Protein AF-A0A954WFM3-F1 (afdb_monomer_lite)

pLDDT: mean 85.66, std 11.9, range [43.06, 98.62]

Foldseek 3Di:
DPAFDDDPQWAADDDLDQDLCQDPLSVLLLLLLLVLLLVLLVVLLPDLAQDVVVLVVLVVQLVVLQVVFWDKAQPCNGPNPDPRGDIGIIGGHSSSNSNSNSNSNNVNSVLLNVVRVLLVLLPHHSVCLNPQQSVVLSVQSVVQSPDDRDSVDRDDRDGSVVRDDPVSVVSSVDDGDPDPDPDDDDDDDDDDDDDDPVRDDDDDFDAPAPPAGTPPDDHDDDDDPPPCSVVVVLLSQQCQQPQQADPVGNPDGDHRAAEEDEDDDDDCPPPNVVSNVVSVGDCVRYHYDPADADPNDGDHHDPVPCVVVVVD

Secondary structure (DSSP, 8-state):
-----PPTTEESS---S-----SHHHHHHHHHHHHHHHHHHHHHTT-SS--HHHHHHHHHHHHHHHHHHEEEEEHHHHH-SSS--SEEEEEETTTHHHHHHHHHHHHHHHHHHHHHHHHHHTT--HHHHIIIIIHHHHHHHHHHHHS---TTS--PPPPGGGG--HHHHHHHHSPPPPP--------SPPPP----GGGSPPPPPPEEETTTEETTS-------TTSSHHHHHHHHHHHHHHTPPBTTBTT-------EEEE-SSS-IIIIIHHHHHHTT--GGGEEEE--EEETTEEE---TTTTGGGGG-

Radius of gyration: 25.83 Å; chains: 1; bounding box: 58×61×61 Å

Sequence (312 aa):
MPALALPPDTVRFYNDGPDWPTTPGLQAAERAYRHTFVAGARDVAQWDMPDPDMIDEAWRDRRRVRDEAQVIVPSAVLFGDGPWIGEQIIYRAGHEVAASRTRGRCQALELAKQLWWELEDAGVSDEQVIESIIKPWVAKVEAWAASEIDPTHISPPPRPEEFISEAQRRMLESPPKPKPQAAMPMLAKSLAVTRRLTDVERELLDWLWPGRIPLGKLTLLAGDPGLGKSFVTLDIAARVSRGLPWPDLPLLKQPPAGVLLFNAEDDLGDTIAPRLDKMNADDRNIVAVEGVSVMGQRRHFSLESDLPRLAE

Structure (mmCIF, N/CA/C/O backbone):
data_AF-A0A954WFM3-F1
#
_entry.id   AF-A0A954WFM3-F1
#
loop_
_atom_site.group_PDB
_atom_site.id
_atom_site.type_symbol
_atom_site.label_atom_id
_atom_site.label_alt_id
_atom_site.label_comp_id
_atom_site.label_asym_id
_atom_site.label_entity_id
_atom_site.label_seq_id
_atom_site.pdbx_PDB_ins_code
_atom_site.Cartn_x
_atom_site.Cartn_y
_atom_site.Cartn_z
_atom_site.occupancy
_atom_site.B_iso_or_equiv
_atom_site.auth_seq_id
_atom_site.auth_comp_id
_atom_site.auth_asym_id
_atom_site.auth_atom_id
_atom_site.pdbx_PDB_model_num
ATOM 1 N N . MET A 1 1 ? 25.390 -13.766 -16.835 1.00 47.41 1 MET A N 1
ATOM 2 C CA . MET A 1 1 ? 24.302 -12.860 -17.260 1.00 47.41 1 MET A CA 1
ATOM 3 C C . MET A 1 1 ? 24.962 -11.715 -18.013 1.00 47.41 1 MET A C 1
ATOM 5 O O . MET A 1 1 ? 25.909 -11.174 -17.450 1.00 47.41 1 MET A O 1
ATOM 9 N N . PRO A 1 2 ? 24.582 -11.398 -19.262 1.00 50.97 2 PRO A N 1
ATOM 10 C CA . PRO A 1 2 ? 25.069 -10.182 -19.913 1.00 50.97 2 PRO A CA 1
ATOM 11 C C . PRO A 1 2 ? 24.679 -8.952 -19.077 1.00 50.97 2 PRO A C 1
ATOM 13 O O . PRO A 1 2 ? 23.662 -8.972 -18.379 1.00 50.97 2 PRO A O 1
ATOM 16 N N . ALA A 1 3 ? 25.522 -7.920 -19.084 1.00 56.22 3 ALA A N 1
ATOM 17 C CA . ALA A 1 3 ? 25.249 -6.675 -18.374 1.00 56.22 3 ALA A CA 1
ATOM 18 C C . ALA A 1 3 ? 24.026 -5.983 -18.995 1.00 56.22 3 ALA A C 1
ATOM 20 O O . ALA A 1 3 ? 23.924 -5.894 -20.216 1.00 56.22 3 ALA A O 1
ATOM 21 N N . LEU A 1 4 ? 23.105 -5.512 -18.151 1.00 66.38 4 LEU A N 1
ATOM 22 C CA . LEU A 1 4 ? 21.915 -4.779 -18.578 1.00 66.38 4 LEU A CA 1
ATOM 23 C C . LEU A 1 4 ? 22.351 -3.466 -19.249 1.00 66.38 4 LEU A C 1
ATOM 25 O O . LEU A 1 4 ? 22.913 -2.599 -18.579 1.00 66.38 4 LEU A O 1
ATOM 29 N N . ALA A 1 5 ? 22.106 -3.320 -20.550 1.00 77.62 5 ALA A N 1
ATOM 30 C CA . ALA A 1 5 ? 22.383 -2.085 -21.277 1.00 77.62 5 ALA A CA 1
ATOM 31 C C . ALA A 1 5 ? 21.123 -1.211 -21.271 1.00 77.62 5 ALA A C 1
ATOM 33 O O . ALA A 1 5 ? 20.180 -1.454 -22.019 1.00 77.62 5 ALA A O 1
ATOM 34 N N . LEU A 1 6 ? 21.079 -0.218 -20.382 1.00 83.69 6 LEU A N 1
ATOM 35 C CA . LEU A 1 6 ? 19.985 0.753 -20.374 1.00 83.69 6 LEU A CA 1
ATOM 36 C C . LEU A 1 6 ? 20.159 1.742 -21.537 1.00 83.69 6 LEU A C 1
ATOM 38 O O . LEU A 1 6 ? 21.284 2.185 -21.787 1.00 83.69 6 LEU A O 1
ATOM 42 N N . PRO A 1 7 ? 19.071 2.127 -22.227 1.00 89.31 7 PRO A N 1
ATOM 43 C CA . PRO A 1 7 ? 19.091 3.260 -23.141 1.00 89.31 7 PRO A CA 1
ATOM 44 C C . PRO A 1 7 ? 19.651 4.530 -22.477 1.00 89.31 7 PRO A C 1
ATOM 46 O O . PRO A 1 7 ? 19.498 4.702 -21.261 1.00 89.31 7 PRO A O 1
ATOM 49 N N . PRO A 1 8 ? 20.263 5.443 -23.251 1.00 91.44 8 PRO A N 1
ATOM 50 C CA . PRO A 1 8 ? 20.723 6.730 -22.735 1.00 91.44 8 PRO A CA 1
ATOM 51 C C . PRO A 1 8 ? 19.615 7.478 -21.985 1.00 91.44 8 PRO A C 1
ATOM 53 O O . PRO A 1 8 ? 18.449 7.398 -22.366 1.00 91.44 8 PRO A O 1
ATOM 56 N N . ASP A 1 9 ? 19.990 8.191 -20.922 1.00 91.44 9 ASP A N 1
ATOM 57 C CA . ASP A 1 9 ? 19.084 8.997 -20.092 1.00 91.44 9 ASP A CA 1
ATOM 58 C C . ASP A 1 9 ? 17.904 8.215 -19.488 1.00 91.44 9 ASP A C 1
ATOM 60 O O . ASP A 1 9 ? 16.838 8.775 -19.226 1.00 91.44 9 ASP A O 1
ATOM 64 N N . THR A 1 10 ? 18.087 6.915 -19.232 1.00 92.00 10 THR A N 1
ATOM 65 C CA . THR A 1 10 ? 17.091 6.082 -18.549 1.00 92.00 10 THR A CA 1
ATOM 66 C C . THR A 1 10 ? 17.648 5.385 -17.315 1.00 92.00 10 THR A C 1
ATOM 68 O O . THR A 1 10 ? 18.842 5.114 -17.188 1.00 92.00 10 THR A O 1
ATOM 71 N N . VAL A 1 11 ? 16.750 5.081 -16.386 1.00 84.94 11 VAL A N 1
ATOM 72 C CA . VAL A 1 11 ? 16.993 4.297 -15.181 1.00 84.94 11 VAL A CA 1
ATOM 73 C C . VAL A 1 11 ? 15.998 3.150 -15.120 1.00 84.94 11 VAL A C 1
ATOM 75 O O . VAL A 1 11 ? 14.875 3.229 -15.616 1.00 84.94 11 VAL A O 1
ATOM 78 N N . ARG A 1 12 ? 16.416 2.049 -14.499 1.00 79.75 12 ARG A N 1
ATOM 79 C CA . ARG A 1 12 ? 15.607 0.829 -14.446 1.00 79.75 12 ARG A CA 1
ATOM 80 C C . ARG A 1 12 ? 14.361 0.969 -13.573 1.00 79.75 12 ARG A C 1
ATOM 82 O O . ARG A 1 12 ? 13.334 0.376 -13.883 1.00 79.75 12 ARG A O 1
ATOM 89 N N . PHE A 1 13 ? 14.468 1.698 -12.469 1.00 81.06 13 PHE A N 1
ATOM 90 C CA . PHE A 1 13 ? 13.434 1.754 -11.442 1.00 81.06 13 PHE A CA 1
ATOM 91 C C . PHE A 1 13 ? 12.849 3.153 -11.340 1.00 81.06 13 PHE A C 1
ATOM 93 O O . PHE A 1 13 ? 13.570 4.143 -11.475 1.00 81.06 13 PHE A O 1
ATOM 100 N N . TYR A 1 14 ? 11.543 3.207 -11.093 1.00 83.31 14 TYR A N 1
ATOM 101 C CA . TYR A 1 14 ? 10.891 4.440 -10.692 1.00 83.31 14 TYR A CA 1
ATOM 102 C C . TYR A 1 14 ? 11.348 4.773 -9.284 1.00 83.31 14 TYR A C 1
ATOM 104 O O . TYR A 1 14 ? 11.349 3.905 -8.411 1.00 83.31 14 TYR A O 1
ATOM 112 N N . ASN A 1 15 ? 11.739 6.016 -9.084 1.00 81.31 15 ASN A N 1
ATOM 113 C CA . ASN A 1 15 ? 12.255 6.510 -7.838 1.00 81.31 15 ASN A CA 1
ATOM 114 C C . ASN A 1 15 ? 11.363 7.631 -7.317 1.00 81.31 15 ASN A C 1
ATOM 116 O O . ASN A 1 15 ? 11.531 8.813 -7.614 1.00 81.31 15 ASN A O 1
ATOM 120 N N . ASP A 1 16 ? 10.398 7.210 -6.516 1.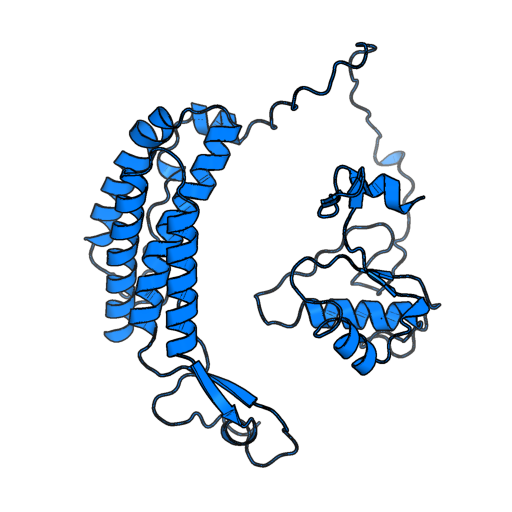00 79.12 16 ASP A N 1
ATOM 121 C CA . ASP A 1 16 ? 9.616 8.043 -5.619 1.00 79.12 16 ASP A CA 1
ATOM 122 C C . ASP A 1 16 ? 9.924 7.685 -4.155 1.00 79.12 16 ASP A C 1
ATOM 124 O O . ASP A 1 16 ? 9.105 7.942 -3.274 1.00 79.12 16 ASP A O 1
ATOM 128 N N . GLY A 1 17 ? 11.073 7.053 -3.884 1.00 69.88 17 GLY A N 1
ATOM 129 C CA . GLY A 1 17 ? 11.459 6.512 -2.581 1.00 69.88 17 GLY A CA 1
ATOM 130 C C . GLY A 1 17 ? 12.182 7.533 -1.698 1.00 69.88 17 GLY A C 1
ATOM 131 O O . GLY A 1 17 ? 12.611 8.589 -2.167 1.00 69.88 17 GLY A O 1
ATOM 132 N N . PRO A 1 18 ? 12.179 7.368 -0.362 1.00 68.75 18 PRO A N 1
ATOM 133 C CA . PRO A 1 18 ? 12.983 8.210 0.513 1.00 68.75 18 PRO A CA 1
ATOM 134 C C . PRO A 1 18 ? 14.440 7.775 0.361 1.00 68.75 18 PRO A C 1
ATOM 136 O O . PRO A 1 18 ? 14.865 6.782 0.946 1.00 68.75 18 PRO A O 1
ATOM 139 N N . ASP A 1 19 ? 15.184 8.501 -0.464 1.00 76.06 19 ASP A N 1
ATOM 140 C CA . ASP A 1 19 ? 16.601 8.240 -0.683 1.00 76.06 19 ASP A CA 1
ATOM 141 C C . ASP A 1 19 ? 17.486 9.052 0.252 1.00 76.06 19 ASP A C 1
ATOM 143 O O . ASP A 1 19 ? 17.148 10.157 0.679 1.00 76.06 19 ASP A O 1
ATOM 147 N N . TRP A 1 20 ? 18.686 8.527 0.495 1.00 80.69 20 TRP A N 1
ATOM 148 C CA . TRP A 1 20 ? 19.755 9.277 1.140 1.00 80.69 20 TRP A CA 1
ATOM 149 C C . TRP A 1 20 ? 20.129 10.480 0.262 1.00 80.69 20 TRP A C 1
ATOM 151 O O . TRP A 1 20 ? 20.596 10.263 -0.862 1.00 80.69 20 TRP A O 1
ATOM 161 N N . PRO A 1 21 ? 19.991 11.735 0.738 1.00 82.50 21 PRO A N 1
ATOM 162 C CA . PRO A 1 21 ? 20.212 12.937 -0.066 1.00 82.50 21 PRO A CA 1
ATOM 163 C C . PRO A 1 21 ? 21.715 13.243 -0.238 1.00 82.50 21 PRO A C 1
ATOM 165 O O . PRO A 1 21 ? 22.223 14.322 0.068 1.00 82.50 21 PRO A O 1
ATOM 168 N N . THR A 1 22 ? 22.445 12.255 -0.751 1.00 87.06 22 THR A N 1
ATOM 169 C CA . THR A 1 22 ? 23.906 12.219 -0.902 1.00 87.06 22 THR A CA 1
ATOM 170 C C . THR A 1 22 ? 24.394 12.939 -2.156 1.00 87.06 22 THR A C 1
ATOM 172 O O . THR A 1 22 ? 25.567 13.294 -2.245 1.00 87.06 22 THR A O 1
ATOM 175 N N . THR A 1 23 ? 23.505 13.191 -3.121 1.00 87.56 23 THR A N 1
ATOM 176 C CA . THR A 1 23 ? 23.809 13.914 -4.363 1.00 87.56 23 THR A CA 1
ATOM 177 C C . THR A 1 23 ? 22.963 15.186 -4.477 1.00 87.56 23 THR A C 1
ATOM 179 O O . THR A 1 23 ? 21.878 15.254 -3.894 1.00 87.56 23 THR A O 1
ATOM 182 N N . PRO A 1 24 ? 23.386 16.192 -5.270 1.00 88.94 24 PRO A N 1
ATOM 183 C CA . PRO A 1 24 ? 22.581 17.394 -5.501 1.00 88.94 24 PRO A CA 1
ATOM 184 C C . PRO A 1 24 ? 21.173 17.108 -6.048 1.00 88.94 24 PRO A C 1
ATOM 186 O O . PRO A 1 24 ? 20.226 17.800 -5.673 1.00 88.94 24 PRO A O 1
ATOM 189 N N . GLY A 1 25 ? 21.027 16.080 -6.895 1.00 88.12 25 GLY A N 1
ATOM 190 C CA . GLY A 1 25 ? 19.735 15.642 -7.433 1.00 88.12 25 GLY A CA 1
ATOM 191 C C . GLY A 1 25 ? 18.823 15.066 -6.350 1.00 88.12 25 GLY A C 1
ATOM 192 O O . GLY A 1 25 ? 17.685 15.507 -6.208 1.00 88.12 25 GLY A O 1
ATOM 193 N N . LEU A 1 26 ? 19.353 14.178 -5.504 1.00 88.00 26 LEU A N 1
ATOM 194 C CA . LEU A 1 26 ? 18.599 13.601 -4.386 1.00 88.00 26 LEU A CA 1
ATOM 195 C C . LEU A 1 26 ? 18.249 14.655 -3.323 1.00 88.00 26 LEU A C 1
ATOM 197 O O . LEU A 1 26 ? 17.149 14.647 -2.783 1.00 88.00 26 LEU A O 1
ATOM 201 N N . GLN A 1 27 ? 19.121 15.637 -3.084 1.00 90.56 27 GLN A N 1
ATOM 202 C CA . GLN A 1 27 ? 18.793 16.789 -2.234 1.00 90.56 27 GLN A CA 1
ATOM 203 C C . GLN A 1 27 ? 17.695 17.672 -2.840 1.00 90.56 27 GLN A C 1
ATOM 205 O O . GLN A 1 27 ? 16.872 18.229 -2.112 1.00 90.56 27 GLN A O 1
ATOM 210 N N . ALA A 1 28 ? 17.672 17.843 -4.165 1.00 93.00 28 ALA A N 1
ATOM 211 C CA . ALA A 1 28 ? 16.601 18.570 -4.840 1.00 93.00 28 ALA A CA 1
ATOM 212 C C . ALA A 1 28 ? 15.268 17.810 -4.766 1.00 93.00 28 ALA A C 1
ATOM 214 O O . ALA A 1 28 ? 14.231 18.439 -4.547 1.00 93.00 28 ALA A O 1
ATOM 215 N N . ALA A 1 29 ? 15.303 16.481 -4.890 1.00 93.25 29 ALA A N 1
ATOM 216 C CA . ALA A 1 29 ? 14.151 15.606 -4.707 1.00 93.25 29 ALA A CA 1
ATOM 217 C C . ALA A 1 29 ? 13.602 15.692 -3.271 1.00 93.25 29 ALA A C 1
ATOM 219 O O . ALA A 1 29 ? 12.410 15.934 -3.087 1.00 93.25 29 ALA A O 1
ATOM 220 N N . GLU A 1 30 ? 14.473 15.646 -2.260 1.00 94.19 30 GLU A N 1
ATOM 221 C CA . GLU A 1 30 ? 14.089 15.813 -0.852 1.00 94.19 30 GLU A CA 1
ATOM 222 C C . GLU A 1 30 ? 13.475 17.197 -0.573 1.00 94.19 30 GLU A C 1
ATOM 224 O O . GLU A 1 30 ? 12.416 17.297 0.047 1.00 94.19 30 GLU A O 1
ATOM 229 N N . ARG A 1 31 ? 14.059 18.287 -1.099 1.00 95.06 31 ARG A N 1
ATOM 230 C CA . ARG A 1 31 ? 13.460 19.636 -0.990 1.00 95.06 31 ARG A CA 1
ATOM 231 C C . ARG A 1 31 ? 12.074 19.705 -1.627 1.00 95.06 31 ARG A C 1
ATOM 233 O O . ARG A 1 31 ? 11.159 20.303 -1.064 1.00 95.06 31 ARG A O 1
ATOM 240 N N . ALA A 1 32 ? 11.920 19.108 -2.805 1.00 96.06 32 ALA A N 1
ATOM 241 C CA . ALA A 1 32 ? 10.655 19.062 -3.525 1.00 96.06 32 ALA A CA 1
ATOM 242 C C . ALA A 1 32 ? 9.577 18.268 -2.768 1.00 96.06 32 ALA A C 1
ATOM 244 O O . ALA A 1 32 ? 8.425 18.706 -2.701 1.00 96.06 32 ALA A O 1
ATOM 245 N N . TYR A 1 33 ? 9.963 17.142 -2.169 1.00 96.38 33 TYR A N 1
ATOM 246 C CA . TYR A 1 33 ? 9.115 16.349 -1.288 1.00 96.38 33 TYR A CA 1
ATOM 247 C C . TYR A 1 33 ? 8.656 17.158 -0.069 1.00 96.38 33 TYR A C 1
ATOM 249 O O . TYR A 1 33 ? 7.455 17.323 0.126 1.00 96.38 33 TYR A O 1
ATOM 257 N N . ARG A 1 34 ? 9.588 17.749 0.691 1.00 97.06 34 ARG A N 1
ATOM 258 C CA . ARG A 1 34 ? 9.274 18.578 1.871 1.00 97.06 34 ARG A CA 1
ATOM 259 C C . ARG A 1 34 ? 8.328 19.728 1.538 1.00 97.06 34 ARG A C 1
ATOM 261 O O . ARG A 1 34 ? 7.336 19.939 2.229 1.00 97.06 34 ARG A O 1
ATOM 268 N N . HIS A 1 35 ? 8.606 20.448 0.452 1.00 97.75 35 HIS A N 1
ATOM 269 C CA . HIS A 1 35 ? 7.797 21.588 0.020 1.00 97.75 35 HIS A CA 1
ATOM 270 C C . HIS A 1 35 ? 6.343 21.201 -0.281 1.00 97.75 35 HIS A C 1
ATOM 272 O O . HIS A 1 35 ? 5.408 21.880 0.136 1.00 97.75 35 HIS A O 1
ATOM 278 N N . THR A 1 36 ? 6.144 20.097 -0.998 1.00 98.00 36 THR A N 1
ATOM 279 C CA . THR A 1 36 ? 4.802 19.629 -1.372 1.00 98.00 36 THR A CA 1
ATOM 280 C C . THR A 1 36 ? 4.088 18.901 -0.240 1.00 98.00 36 THR A C 1
ATOM 282 O O . THR A 1 36 ? 2.864 18.956 -0.178 1.00 98.00 36 THR A O 1
ATOM 285 N N . PHE A 1 37 ? 4.825 18.299 0.694 1.00 98.31 37 PHE A N 1
ATOM 286 C CA . PHE A 1 37 ? 4.267 17.789 1.944 1.00 98.31 37 PHE A CA 1
ATOM 287 C C . PHE A 1 37 ? 3.693 18.929 2.794 1.00 98.31 37 PHE A C 1
ATOM 289 O O . PHE A 1 37 ? 2.570 18.819 3.271 1.00 98.31 37 PHE A O 1
ATOM 296 N N . VAL A 1 38 ? 4.401 20.063 2.909 1.00 98.62 38 VAL A N 1
ATOM 297 C CA . VAL A 1 38 ? 3.860 21.280 3.549 1.00 98.62 38 VAL A CA 1
ATOM 298 C C . VAL A 1 38 ? 2.599 21.764 2.840 1.00 98.62 38 VAL A C 1
ATOM 300 O O . VAL A 1 38 ? 1.635 22.119 3.509 1.00 98.62 38 VAL A O 1
ATOM 303 N N . ALA A 1 39 ? 2.584 21.777 1.503 1.00 98.31 39 ALA A N 1
ATOM 304 C CA . ALA A 1 39 ? 1.392 22.162 0.749 1.00 98.31 39 ALA A CA 1
ATOM 305 C C . ALA A 1 39 ? 0.201 21.242 1.068 1.00 98.31 39 ALA A C 1
ATOM 307 O O . ALA A 1 39 ? -0.857 21.743 1.423 1.00 98.31 39 ALA A O 1
ATOM 308 N N . GLY A 1 40 ? 0.399 19.919 1.054 1.00 98.19 40 GLY A N 1
ATOM 309 C CA . GLY A 1 40 ? -0.646 18.965 1.434 1.00 98.19 40 GLY A CA 1
ATOM 310 C C . GLY A 1 40 ? -1.095 19.120 2.889 1.00 98.19 40 GLY A C 1
ATOM 311 O O . GLY A 1 40 ? -2.285 19.109 3.163 1.00 98.19 40 GLY A O 1
ATOM 312 N N . ALA A 1 41 ? -0.177 19.353 3.829 1.00 98.25 41 ALA A N 1
ATOM 313 C CA . ALA A 1 41 ? -0.535 19.592 5.227 1.00 98.25 41 ALA A CA 1
ATOM 314 C C . ALA A 1 41 ? -1.347 20.895 5.402 1.00 98.25 41 ALA A C 1
ATOM 316 O O . ALA A 1 41 ? -2.287 20.946 6.192 1.00 98.25 41 ALA A O 1
ATOM 317 N N . ARG A 1 42 ? -1.029 21.944 4.632 1.00 98.19 42 ARG A N 1
ATOM 318 C CA . ARG A 1 42 ? -1.816 23.187 4.596 1.00 98.19 42 ARG A CA 1
ATOM 319 C C . ARG A 1 42 ? -3.194 22.987 3.979 1.00 98.19 42 ARG A C 1
ATOM 321 O O . ARG A 1 42 ? -4.141 23.575 4.489 1.00 98.19 42 ARG A O 1
ATOM 328 N N . ASP A 1 43 ? -3.301 22.165 2.937 1.00 98.06 43 ASP A N 1
ATOM 329 C CA . ASP A 1 43 ? -4.589 21.788 2.352 1.00 98.06 43 ASP A CA 1
ATOM 330 C C . ASP A 1 43 ? -5.468 21.081 3.398 1.00 98.06 43 ASP A C 1
ATOM 332 O O . ASP A 1 43 ? -6.616 21.470 3.591 1.00 98.06 43 ASP A O 1
ATOM 336 N N . VAL A 1 44 ? -4.901 20.130 4.154 1.00 97.25 44 VAL A N 1
ATOM 337 C CA . VAL A 1 44 ? -5.592 19.442 5.263 1.00 97.25 44 VAL A CA 1
ATOM 338 C C . VAL A 1 44 ? -6.096 20.426 6.320 1.00 97.25 44 VAL A C 1
ATOM 340 O O . VAL A 1 44 ? -7.177 20.246 6.865 1.00 97.25 44 VAL A O 1
ATOM 343 N N . ALA A 1 45 ? -5.355 21.496 6.618 1.00 96.12 45 ALA A N 1
ATOM 344 C CA . ALA A 1 45 ? -5.810 22.510 7.574 1.00 96.12 45 ALA A CA 1
ATOM 345 C C . ALA A 1 45 ? -7.004 23.348 7.086 1.00 96.12 45 ALA A C 1
ATOM 347 O O . ALA A 1 45 ? -7.543 24.122 7.875 1.00 96.12 45 ALA A O 1
ATOM 348 N N . GLN A 1 46 ? -7.381 23.243 5.808 1.00 96.12 46 GLN A N 1
ATOM 349 C CA . GLN A 1 46 ? -8.595 23.848 5.254 1.00 96.12 46 GLN A CA 1
ATOM 350 C C . GLN A 1 46 ? -9.770 22.864 5.189 1.00 96.12 46 GLN A C 1
ATOM 352 O O . GLN A 1 46 ? -10.849 23.248 4.748 1.00 96.12 46 GLN A O 1
ATOM 357 N N . TRP A 1 47 ? -9.571 21.604 5.575 1.00 94.75 47 TRP A N 1
ATOM 358 C CA . TRP A 1 47 ? -10.630 20.605 5.583 1.00 94.75 47 TRP A CA 1
ATOM 359 C C . TRP A 1 47 ? -11.599 20.842 6.740 1.00 94.75 47 TRP A C 1
ATOM 361 O O . TRP A 1 47 ? -11.175 20.982 7.886 1.00 94.75 47 TRP A O 1
ATOM 371 N N . ASP A 1 48 ? -12.896 20.803 6.439 1.00 91.81 48 ASP A N 1
ATOM 372 C CA . ASP A 1 48 ? -13.947 20.632 7.451 1.00 91.81 48 ASP A CA 1
ATOM 373 C C . ASP A 1 48 ? -14.104 19.147 7.837 1.00 91.81 48 ASP A C 1
ATOM 375 O O . ASP A 1 48 ? -14.461 18.820 8.963 1.00 91.81 48 ASP A O 1
ATOM 379 N N . MET A 1 49 ? -13.798 18.251 6.894 1.00 89.12 49 MET A N 1
ATOM 380 C CA . MET A 1 49 ? -13.697 16.794 7.023 1.00 89.12 49 MET A CA 1
ATOM 381 C C . MET A 1 49 ? -12.759 16.275 5.913 1.00 89.12 49 MET A C 1
ATOM 383 O O . MET A 1 49 ? -12.520 17.020 4.956 1.00 89.12 49 MET A O 1
ATOM 387 N N . PRO A 1 50 ? -12.235 15.034 5.973 1.00 90.19 50 PRO A N 1
ATOM 388 C CA . PRO A 1 50 ? -11.348 14.520 4.932 1.00 90.19 50 PRO A CA 1
ATOM 389 C C . PRO A 1 50 ? -11.951 14.644 3.527 1.00 90.19 50 PRO A C 1
ATOM 391 O O . PRO A 1 50 ? -13.072 14.195 3.303 1.00 90.19 50 PRO A O 1
ATOM 394 N N . ASP A 1 51 ? -11.197 15.240 2.596 1.00 91.38 51 ASP A N 1
ATOM 395 C CA . ASP A 1 51 ? -11.636 15.543 1.226 1.00 91.38 51 ASP A CA 1
ATOM 396 C C . ASP A 1 51 ? -11.189 14.436 0.245 1.00 91.38 51 ASP A C 1
ATOM 398 O O . ASP A 1 51 ? -10.040 14.445 -0.225 1.00 91.38 51 ASP A O 1
ATOM 402 N N . PRO A 1 52 ? -12.057 13.452 -0.067 1.00 83.50 52 PRO A N 1
ATOM 403 C CA . PRO A 1 52 ? -11.698 12.337 -0.937 1.00 83.50 52 PRO A CA 1
ATOM 404 C C . PRO A 1 52 ? -11.381 12.783 -2.369 1.00 83.50 52 PRO A C 1
ATOM 406 O O . PRO A 1 52 ? -10.507 12.185 -2.994 1.00 83.50 52 PRO A O 1
ATOM 409 N N . ASP A 1 53 ? -12.012 13.848 -2.873 1.00 91.31 53 ASP A N 1
ATOM 410 C CA . ASP A 1 53 ? -11.790 14.328 -4.239 1.00 91.31 53 ASP A CA 1
ATOM 411 C C . ASP A 1 53 ? -10.379 14.913 -4.390 1.00 91.31 53 ASP A C 1
ATOM 413 O O . ASP A 1 53 ? -9.680 14.630 -5.371 1.00 91.31 53 ASP A O 1
ATOM 417 N N . MET A 1 54 ? -9.925 15.674 -3.390 1.00 92.56 54 MET A N 1
ATOM 418 C CA . MET A 1 54 ? -8.565 16.214 -3.337 1.00 92.56 54 MET A CA 1
ATOM 419 C C . MET A 1 54 ? -7.509 15.110 -3.190 1.00 92.56 54 MET A C 1
ATOM 421 O O . MET A 1 54 ? -6.449 15.159 -3.825 1.00 92.56 54 MET A O 1
ATOM 425 N N . ILE A 1 55 ? -7.787 14.092 -2.373 1.00 82.56 55 ILE A N 1
ATOM 426 C CA . ILE A 1 55 ? -6.918 12.917 -2.225 1.00 82.56 55 ILE A CA 1
ATOM 427 C C . ILE A 1 55 ? -6.809 12.165 -3.558 1.00 82.56 55 ILE A C 1
ATOM 429 O O . ILE A 1 55 ? -5.701 11.861 -4.016 1.00 82.56 55 ILE A O 1
ATOM 433 N N . ASP A 1 56 ? -7.937 11.923 -4.223 1.00 80.31 56 ASP A N 1
ATOM 434 C CA . ASP A 1 56 ? -7.989 11.257 -5.521 1.00 80.31 56 ASP A CA 1
ATOM 435 C C . ASP A 1 56 ? -7.299 12.070 -6.620 1.00 80.31 56 ASP A C 1
ATOM 437 O O . ASP A 1 56 ? -6.670 11.498 -7.517 1.00 80.31 56 ASP A O 1
ATOM 441 N N . GLU A 1 57 ? -7.378 13.402 -6.569 1.00 92.62 57 GLU A N 1
ATOM 442 C CA . GLU A 1 57 ? -6.609 14.297 -7.435 1.00 92.62 57 GLU A CA 1
ATOM 443 C C . GLU A 1 57 ? -5.100 14.141 -7.215 1.00 92.62 57 GLU A C 1
ATOM 445 O O . GLU A 1 57 ? -4.367 13.911 -8.181 1.00 92.62 57 GLU A O 1
ATOM 450 N N . ALA A 1 58 ? -4.628 14.152 -5.964 1.00 85.56 58 ALA A N 1
ATOM 451 C CA . ALA A 1 58 ? -3.212 13.955 -5.652 1.00 85.56 58 ALA A CA 1
ATOM 452 C C . ALA A 1 58 ? -2.693 12.585 -6.134 1.00 85.56 58 ALA A C 1
ATOM 454 O O . ALA A 1 58 ? -1.581 12.478 -6.667 1.00 85.56 58 ALA A O 1
ATOM 455 N N . TRP A 1 59 ? -3.507 11.533 -6.011 1.00 82.38 59 TRP A N 1
ATOM 456 C CA . TRP A 1 59 ? -3.192 10.206 -6.544 1.00 82.38 59 TRP A CA 1
ATOM 457 C C . TRP A 1 59 ? -3.198 10.154 -8.076 1.00 82.38 59 TRP A C 1
ATOM 459 O O . TRP A 1 59 ? -2.340 9.487 -8.667 1.00 82.38 59 TRP A O 1
ATOM 469 N N . ARG A 1 60 ? -4.131 10.850 -8.740 1.00 86.69 60 ARG A N 1
ATOM 470 C CA . ARG A 1 60 ? -4.146 10.992 -10.207 1.00 86.69 60 ARG A CA 1
ATOM 471 C C . ARG A 1 60 ? -2.893 11.702 -10.702 1.00 86.69 60 ARG A C 1
ATOM 473 O O . ARG A 1 60 ? -2.267 11.213 -11.640 1.00 86.69 60 ARG A O 1
ATOM 480 N N . ASP A 1 61 ? -2.484 12.780 -10.042 1.00 88.62 61 ASP A N 1
ATOM 481 C CA . ASP A 1 61 ? -1.254 13.500 -10.371 1.00 88.62 61 ASP A CA 1
ATOM 482 C C . ASP A 1 61 ? -0.010 12.623 -10.221 1.00 88.62 61 ASP A C 1
ATOM 484 O O . ASP A 1 61 ? 0.859 12.623 -11.096 1.00 88.62 61 ASP A O 1
ATOM 488 N N . ARG A 1 62 ? 0.063 11.817 -9.155 1.00 88.88 62 ARG A N 1
ATOM 489 C CA . ARG A 1 62 ? 1.162 10.860 -8.966 1.00 88.88 62 ARG A CA 1
ATOM 490 C C . ARG A 1 62 ? 1.220 9.817 -10.084 1.00 88.88 62 ARG A C 1
ATOM 492 O O . ARG A 1 62 ? 2.308 9.537 -10.589 1.00 88.88 62 ARG A O 1
ATOM 499 N N . ARG A 1 63 ? 0.074 9.245 -10.481 1.00 85.69 63 ARG A N 1
ATOM 500 C CA . ARG A 1 63 ? -0.004 8.290 -11.605 1.00 85.69 63 ARG A CA 1
ATOM 501 C C . ARG A 1 63 ? 0.439 8.941 -12.910 1.00 85.69 63 ARG A C 1
ATOM 503 O O . ARG A 1 63 ? 1.318 8.407 -13.574 1.00 85.69 63 ARG A O 1
ATOM 510 N N . ARG A 1 64 ? -0.074 10.139 -13.202 1.00 93.81 64 ARG A N 1
ATOM 511 C CA . ARG A 1 64 ? 0.290 10.912 -14.393 1.00 93.81 64 ARG A CA 1
ATOM 512 C C . ARG A 1 64 ? 1.796 11.174 -14.472 1.00 93.81 64 ARG A C 1
ATOM 514 O O . ARG A 1 64 ? 2.394 10.901 -15.503 1.00 93.81 64 ARG A O 1
ATOM 521 N N . VAL A 1 65 ? 2.428 11.638 -13.390 1.00 90.38 65 VAL A N 1
ATOM 522 C CA . VAL A 1 65 ? 3.886 11.883 -13.362 1.00 90.38 65 VAL A CA 1
ATOM 523 C C . VAL A 1 65 ? 4.689 10.593 -13.537 1.00 90.38 65 VAL A C 1
ATOM 525 O O . VAL A 1 65 ? 5.721 10.596 -14.209 1.00 90.38 65 VAL A O 1
ATOM 528 N N . ARG A 1 66 ? 4.219 9.473 -12.976 1.00 87.88 66 ARG A N 1
ATOM 529 C CA . ARG A 1 66 ? 4.839 8.169 -13.220 1.00 87.88 66 ARG A CA 1
ATOM 530 C C . ARG A 1 66 ? 4.738 7.784 -14.694 1.00 87.88 66 ARG A C 1
ATOM 532 O O . ARG A 1 66 ? 5.746 7.384 -15.264 1.00 87.88 66 ARG A O 1
ATOM 539 N N . ASP A 1 67 ? 3.566 7.915 -15.306 1.00 85.69 67 ASP A N 1
ATOM 540 C CA . ASP A 1 67 ? 3.338 7.595 -16.721 1.00 85.69 67 ASP A CA 1
ATOM 541 C C . ASP A 1 67 ? 4.182 8.487 -17.645 1.00 85.69 67 ASP A C 1
ATOM 543 O O . ASP A 1 67 ? 4.831 7.995 -18.565 1.00 85.69 67 ASP A O 1
ATOM 547 N N . GLU A 1 68 ? 4.289 9.781 -17.335 1.00 93.50 68 GLU A N 1
ATOM 548 C CA . GLU A 1 68 ? 5.184 10.731 -18.011 1.00 93.50 68 GLU A CA 1
ATOM 549 C C . GLU A 1 68 ? 6.669 10.371 -17.862 1.00 93.50 68 GLU A C 1
ATOM 551 O O . GLU A 1 68 ? 7.483 10.761 -18.700 1.00 93.50 68 GLU A O 1
ATOM 556 N N . ALA A 1 69 ? 7.057 9.632 -16.821 1.00 91.19 69 ALA A N 1
ATOM 557 C CA . ALA A 1 69 ? 8.421 9.145 -16.642 1.00 91.19 69 ALA A CA 1
ATOM 558 C C . ALA A 1 69 ? 8.676 7.815 -17.366 1.00 91.19 69 ALA A C 1
ATOM 560 O O . ALA A 1 69 ? 9.836 7.518 -17.652 1.00 91.19 69 ALA A O 1
ATOM 561 N N . GLN A 1 70 ? 7.639 7.034 -17.688 1.00 91.06 70 GLN A N 1
ATOM 562 C CA . GLN A 1 70 ? 7.783 5.715 -18.307 1.00 91.06 70 GLN A CA 1
ATOM 563 C C . GLN A 1 70 ? 8.342 5.797 -19.731 1.00 91.06 70 GLN A C 1
ATOM 565 O O . GLN A 1 70 ? 7.982 6.657 -20.543 1.00 91.06 70 GLN A O 1
ATOM 570 N N . VAL A 1 71 ? 9.216 4.846 -20.037 1.00 89.50 71 VAL A N 1
ATOM 571 C CA . VAL A 1 71 ? 9.728 4.555 -21.371 1.00 89.50 71 VAL A CA 1
ATOM 572 C C . VAL A 1 71 ? 9.535 3.062 -21.601 1.00 89.50 71 VAL A C 1
ATOM 574 O O . VAL A 1 71 ? 10.061 2.236 -20.854 1.00 89.50 71 VAL A O 1
ATOM 577 N N . ILE A 1 72 ? 8.759 2.722 -22.625 1.00 84.94 72 ILE A N 1
ATOM 578 C CA . ILE A 1 72 ? 8.528 1.337 -23.030 1.00 84.94 72 ILE A CA 1
ATOM 579 C C . ILE A 1 72 ? 9.627 0.953 -24.015 1.00 84.94 72 ILE A C 1
ATOM 581 O O . ILE A 1 72 ? 9.834 1.635 -25.020 1.00 84.94 72 ILE A O 1
ATOM 585 N N . VAL A 1 73 ? 10.350 -0.123 -23.714 1.00 81.88 73 VAL A N 1
ATOM 586 C CA . VAL A 1 73 ? 11.439 -0.625 -24.555 1.00 81.88 73 VAL A CA 1
ATOM 587 C C . VAL A 1 73 ? 11.267 -2.114 -24.829 1.00 81.88 73 VAL A C 1
ATOM 589 O O . VAL A 1 73 ? 10.868 -2.852 -23.930 1.00 81.88 73 VAL A O 1
ATOM 592 N N . PRO A 1 74 ? 11.593 -2.608 -26.032 1.00 83.25 74 PRO A N 1
ATOM 593 C CA . PRO A 1 74 ? 11.613 -4.044 -26.282 1.00 83.25 74 PRO A CA 1
ATOM 594 C C . PRO A 1 74 ? 12.572 -4.766 -25.324 1.00 83.25 74 PRO A C 1
ATOM 596 O O . PRO A 1 74 ? 13.673 -4.281 -25.064 1.00 83.25 74 PRO A O 1
ATOM 599 N N . SER A 1 75 ? 12.208 -5.959 -24.848 1.00 79.00 75 SER A N 1
ATOM 600 C CA . SER A 1 75 ? 13.059 -6.780 -23.971 1.00 79.00 75 SER A CA 1
ATOM 601 C C . SER A 1 75 ? 14.447 -7.043 -24.572 1.00 79.00 75 SER A C 1
ATOM 603 O O . SER A 1 75 ? 15.434 -7.073 -23.838 1.00 79.00 75 SER A O 1
ATOM 605 N N . ALA A 1 76 ? 14.543 -7.156 -25.900 1.00 80.38 76 ALA A N 1
ATOM 606 C CA . ALA A 1 76 ? 15.810 -7.311 -26.616 1.00 80.38 76 ALA A CA 1
ATOM 607 C C . ALA A 1 76 ? 16.787 -6.138 -26.393 1.00 80.38 76 ALA A C 1
ATOM 609 O O . ALA A 1 76 ? 17.995 -6.351 -26.351 1.00 80.38 76 ALA A O 1
ATOM 610 N N . VAL A 1 77 ? 16.288 -4.914 -26.170 1.00 81.00 77 VAL A N 1
ATOM 611 C CA . VAL A 1 77 ? 17.131 -3.735 -25.892 1.00 81.00 77 VAL A CA 1
ATOM 612 C C . VAL A 1 77 ? 17.852 -3.871 -24.550 1.00 81.00 77 VAL A C 1
ATOM 614 O O . VAL A 1 77 ? 19.011 -3.488 -24.440 1.00 81.00 77 VAL A O 1
ATOM 617 N N . LEU A 1 78 ? 17.196 -4.444 -23.535 1.00 76.31 78 LEU A N 1
ATOM 618 C CA . LEU A 1 78 ? 17.767 -4.573 -22.188 1.00 76.31 78 LEU A CA 1
ATOM 619 C C . LEU A 1 78 ? 18.590 -5.848 -21.994 1.00 76.31 78 LEU A C 1
ATOM 621 O O . LEU A 1 78 ? 19.542 -5.852 -21.210 1.00 76.31 78 LEU A O 1
ATOM 625 N N . PHE A 1 79 ? 18.198 -6.934 -22.663 1.00 78.00 79 PHE A N 1
ATOM 626 C CA . PHE A 1 79 ? 18.731 -8.277 -22.418 1.00 78.00 79 PHE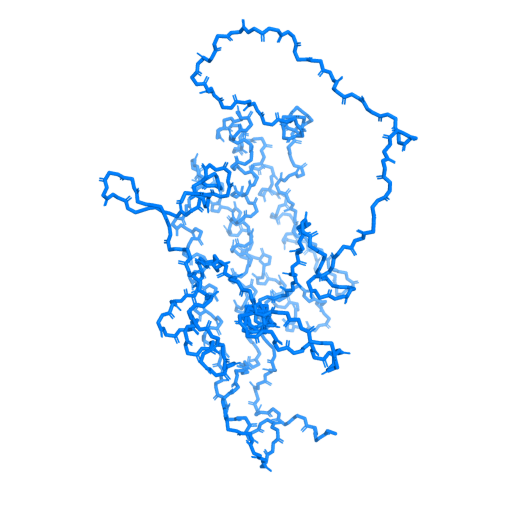 A CA 1
ATOM 627 C C . PHE A 1 79 ? 19.511 -8.868 -23.606 1.00 78.00 79 PHE A C 1
ATOM 629 O O . PHE A 1 79 ? 20.049 -9.970 -23.479 1.00 78.00 79 PHE A O 1
ATOM 636 N N . GLY A 1 80 ? 19.614 -8.137 -24.722 1.00 73.31 80 GLY A N 1
ATOM 637 C CA . GLY A 1 80 ? 20.266 -8.564 -25.963 1.00 73.31 80 GLY A CA 1
ATOM 638 C C . GLY A 1 80 ? 19.376 -9.421 -26.871 1.00 73.31 80 GLY A C 1
ATOM 639 O O . GLY A 1 80 ? 18.267 -9.813 -26.496 1.00 73.31 80 GLY A O 1
ATOM 640 N N . ASP A 1 81 ? 19.887 -9.731 -28.068 1.00 67.00 81 ASP A N 1
ATOM 641 C CA . ASP A 1 81 ? 19.219 -10.590 -29.052 1.00 67.00 81 ASP A CA 1
ATOM 642 C C . ASP A 1 81 ? 19.103 -12.028 -28.512 1.00 67.00 81 ASP A C 1
ATOM 644 O O . ASP A 1 81 ? 20.055 -12.811 -28.506 1.00 67.00 81 ASP A O 1
ATOM 648 N N . GLY A 1 82 ? 17.917 -12.366 -28.012 1.00 64.19 82 GLY A N 1
ATOM 649 C CA . GLY A 1 82 ? 17.557 -13.674 -27.467 1.00 64.19 82 GLY A CA 1
ATOM 650 C C . GLY A 1 82 ? 16.072 -13.966 -27.704 1.00 64.19 82 GLY A C 1
ATOM 651 O O . GLY A 1 82 ? 15.385 -13.153 -28.319 1.00 64.19 82 GLY A O 1
ATOM 652 N N . PRO A 1 83 ? 15.518 -15.085 -27.202 1.00 60.56 83 PRO A N 1
ATOM 653 C CA . PRO A 1 83 ? 14.113 -15.458 -27.422 1.00 60.56 83 PRO A CA 1
ATOM 654 C C . PRO A 1 83 ? 13.106 -14.566 -26.660 1.00 60.56 83 PRO A C 1
ATOM 656 O O . PRO A 1 83 ? 11.946 -14.939 -26.494 1.00 60.56 83 PRO A O 1
ATOM 659 N N . TRP A 1 84 ? 13.541 -13.412 -26.148 1.00 59.47 84 TRP A N 1
ATOM 660 C CA . TRP A 1 84 ? 12.753 -12.507 -25.320 1.00 59.47 84 TRP A CA 1
ATOM 661 C C . TRP A 1 84 ? 11.751 -11.729 -26.178 1.00 59.47 84 TRP A C 1
ATOM 663 O O . TRP A 1 84 ? 12.065 -10.678 -26.731 1.00 59.47 84 TRP A O 1
ATOM 673 N N . ILE A 1 85 ? 10.530 -12.249 -26.275 1.00 59.34 85 ILE A N 1
ATOM 674 C CA . ILE A 1 85 ? 9.407 -11.574 -26.929 1.00 59.34 85 ILE A CA 1
ATOM 675 C C . ILE A 1 85 ? 8.626 -10.832 -25.838 1.00 59.34 85 ILE A C 1
ATOM 677 O O . ILE A 1 85 ? 7.919 -11.456 -25.047 1.00 59.34 85 ILE A O 1
ATOM 681 N N . GLY A 1 86 ? 8.797 -9.511 -25.752 1.00 69.56 86 GLY A N 1
ATOM 682 C CA . GLY A 1 86 ? 8.110 -8.676 -24.767 1.00 69.56 86 GLY A CA 1
ATOM 683 C C . GLY A 1 86 ? 8.592 -7.228 -24.742 1.00 69.56 86 GLY A C 1
ATOM 684 O O . GLY A 1 86 ? 9.582 -6.870 -25.383 1.00 69.56 86 GLY A O 1
ATOM 685 N N . GLU A 1 87 ? 7.882 -6.404 -23.980 1.00 78.00 87 GLU A N 1
ATOM 686 C CA . GLU A 1 87 ? 8.247 -5.024 -23.667 1.00 78.00 87 GLU A CA 1
ATOM 687 C C . GLU A 1 87 ? 8.629 -4.914 -22.188 1.00 78.00 87 GLU A C 1
ATOM 689 O O . GLU A 1 87 ? 8.239 -5.737 -21.357 1.00 78.00 87 GLU A O 1
ATOM 694 N N . GLN A 1 88 ? 9.439 -3.919 -21.856 1.00 76.94 88 GLN A N 1
ATOM 695 C CA . GLN A 1 88 ? 9.891 -3.599 -20.511 1.00 76.94 88 GLN A CA 1
ATOM 696 C C . GLN A 1 88 ? 9.619 -2.126 -20.252 1.00 76.94 88 GLN A C 1
ATOM 698 O O . GLN A 1 88 ? 9.809 -1.288 -21.132 1.00 76.94 88 GLN A O 1
ATOM 703 N N . ILE A 1 89 ? 9.213 -1.815 -19.027 1.00 81.06 89 ILE A N 1
ATOM 704 C CA . ILE A 1 89 ? 9.062 -0.437 -18.575 1.00 81.06 89 ILE A CA 1
ATOM 705 C C . ILE A 1 89 ? 10.339 -0.050 -17.837 1.00 81.06 89 ILE A C 1
ATOM 707 O O . ILE A 1 89 ? 10.711 -0.674 -16.842 1.00 81.06 89 ILE A O 1
ATOM 711 N N . ILE A 1 90 ? 10.991 0.991 -18.337 1.00 85.12 90 ILE A N 1
ATOM 712 C CA . ILE A 1 90 ? 12.054 1.731 -17.654 1.00 85.12 90 ILE A CA 1
ATOM 713 C C . ILE A 1 90 ? 11.609 3.192 -17.508 1.00 85.12 90 ILE A C 1
ATOM 715 O O . ILE A 1 90 ? 10.500 3.544 -17.911 1.00 85.12 90 ILE A O 1
ATOM 719 N N . TYR A 1 91 ? 12.441 4.050 -16.922 1.00 90.00 91 TYR A N 1
ATOM 720 C CA . TYR A 1 91 ? 12.057 5.426 -16.604 1.00 90.00 91 TYR A CA 1
ATOM 721 C C . TYR A 1 91 ? 13.102 6.427 -17.083 1.00 90.00 91 TYR A C 1
ATOM 723 O O . TYR A 1 91 ? 14.291 6.123 -17.084 1.00 90.00 91 TYR A O 1
ATOM 731 N N . ARG A 1 92 ? 12.684 7.633 -17.469 1.00 94.44 92 ARG A N 1
ATOM 732 C CA . ARG A 1 92 ? 13.598 8.741 -17.799 1.00 94.44 92 ARG A CA 1
ATOM 733 C C . ARG A 1 92 ? 14.433 9.111 -16.571 1.00 94.44 92 ARG A C 1
ATOM 735 O O . ARG A 1 92 ? 13.878 9.272 -15.490 1.00 94.44 92 ARG A O 1
ATOM 742 N N . ALA A 1 93 ? 15.745 9.258 -16.704 1.00 91.00 93 ALA A N 1
ATOM 743 C CA . ALA A 1 93 ? 16.594 9.777 -15.633 1.00 91.00 93 ALA A CA 1
ATOM 744 C C . ALA A 1 93 ? 16.182 11.221 -15.274 1.00 91.00 93 ALA A C 1
ATOM 746 O O . ALA A 1 93 ? 15.741 11.971 -16.145 1.00 91.00 93 ALA A O 1
ATOM 747 N N . GLY A 1 94 ? 16.301 11.619 -14.004 1.00 90.56 94 GLY A N 1
ATOM 748 C CA . GLY A 1 94 ? 15.914 12.962 -13.548 1.00 90.56 94 GLY A CA 1
ATOM 749 C C . GLY A 1 94 ? 14.451 13.100 -13.104 1.00 90.56 94 GLY A C 1
ATOM 750 O O . GLY A 1 94 ? 14.027 14.189 -12.708 1.00 90.56 94 GLY A O 1
ATOM 751 N N . HIS A 1 95 ? 13.651 12.028 -13.167 1.00 93.94 95 HIS A N 1
ATOM 752 C CA . HIS A 1 95 ? 12.238 12.059 -12.774 1.00 93.94 95 HIS A CA 1
ATOM 753 C C . HIS A 1 95 ? 12.026 12.186 -11.256 1.00 93.94 95 HIS A C 1
ATOM 755 O O . HIS A 1 95 ? 10.940 12.578 -10.826 1.00 93.94 95 HIS A O 1
ATOM 761 N N . GLU A 1 96 ? 13.044 11.892 -10.442 1.00 91.94 96 GLU A N 1
ATOM 762 C CA . GLU A 1 96 ? 12.970 11.811 -8.979 1.00 91.94 96 GLU A CA 1
ATOM 763 C C . GLU A 1 96 ? 12.431 13.090 -8.324 1.00 91.94 96 GLU A C 1
ATOM 765 O O . GLU A 1 96 ? 11.695 13.024 -7.339 1.00 91.94 96 GLU A O 1
ATOM 770 N N . VAL A 1 97 ? 12.719 14.268 -8.890 1.00 94.31 97 VAL A N 1
ATOM 771 C CA . VAL A 1 97 ? 12.206 15.544 -8.371 1.00 94.31 97 VAL A CA 1
ATOM 772 C C . VAL A 1 97 ? 10.698 15.656 -8.594 1.00 94.31 97 VAL A C 1
ATOM 774 O O . VAL A 1 97 ? 9.967 16.012 -7.670 1.00 94.31 97 VAL A O 1
ATOM 777 N N . ALA A 1 98 ? 10.212 15.345 -9.798 1.00 94.62 98 ALA A N 1
ATOM 778 C CA . ALA A 1 98 ? 8.784 15.389 -10.115 1.00 94.62 98 ALA A CA 1
ATOM 779 C C . ALA A 1 98 ? 8.003 14.315 -9.336 1.00 94.62 98 ALA A C 1
ATOM 781 O O . ALA A 1 98 ? 6.943 14.599 -8.772 1.00 94.62 98 ALA A O 1
ATOM 782 N N . ALA A 1 99 ? 8.570 13.112 -9.234 1.00 91.25 99 ALA A N 1
ATOM 783 C CA . ALA A 1 99 ? 8.037 12.015 -8.435 1.00 91.25 99 ALA A CA 1
ATOM 784 C C . ALA A 1 99 ? 7.937 12.390 -6.945 1.00 91.25 99 ALA A C 1
ATOM 786 O O . ALA A 1 99 ? 6.904 12.189 -6.304 1.00 91.25 99 ALA A O 1
ATOM 787 N N . SER A 1 100 ? 8.974 13.036 -6.409 1.00 93.88 100 SER A N 1
ATOM 788 C CA . SER A 1 100 ? 9.013 13.496 -5.019 1.00 93.88 100 SER A CA 1
ATOM 789 C C . SER A 1 100 ? 7.963 14.565 -4.709 1.00 93.88 100 SER A C 1
ATOM 791 O O . SER A 1 100 ? 7.376 14.529 -3.627 1.00 93.88 100 SER A O 1
ATOM 793 N N . ARG A 1 101 ? 7.672 15.475 -5.655 1.00 94.69 101 ARG A N 1
ATOM 794 C CA . ARG A 1 101 ? 6.606 16.490 -5.512 1.00 94.69 101 ARG A CA 1
ATOM 795 C C . ARG A 1 101 ? 5.226 15.862 -5.344 1.00 94.69 101 ARG A C 1
ATOM 797 O O . ARG A 1 101 ? 4.473 16.226 -4.450 1.00 94.69 101 ARG A O 1
ATOM 804 N N . THR A 1 102 ? 4.878 14.922 -6.217 1.00 93.06 102 THR A N 1
ATOM 805 C CA . THR A 1 102 ? 3.550 14.292 -6.158 1.00 93.06 102 THR A CA 1
ATOM 806 C C . THR A 1 102 ? 3.413 13.399 -4.930 1.00 93.06 102 THR A C 1
ATOM 808 O O . THR A 1 102 ? 2.365 13.398 -4.284 1.00 93.06 102 THR A O 1
ATOM 811 N N . ARG A 1 103 ? 4.494 12.716 -4.526 1.00 92.88 103 ARG A N 1
ATOM 812 C CA . ARG A 1 103 ? 4.521 11.962 -3.269 1.00 92.88 103 ARG A CA 1
ATOM 813 C C . ARG A 1 103 ? 4.303 12.838 -2.046 1.00 92.88 103 ARG A C 1
ATOM 815 O O . ARG A 1 103 ? 3.524 12.434 -1.192 1.00 92.88 103 ARG A O 1
ATOM 822 N N . GLY A 1 104 ? 5.005 13.968 -1.933 1.00 91.50 104 GLY A N 1
ATOM 823 C CA . GLY A 1 104 ? 4.955 14.812 -0.736 1.00 91.50 104 GLY A CA 1
ATOM 824 C C . GLY A 1 104 ? 3.532 15.227 -0.402 1.00 91.50 104 GLY A C 1
ATOM 825 O O . GLY A 1 104 ? 3.058 14.954 0.699 1.00 91.50 104 GLY A O 1
ATOM 826 N N . ARG A 1 105 ? 2.820 15.776 -1.393 1.00 94.62 105 ARG A N 1
ATOM 827 C CA . ARG A 1 105 ? 1.412 16.157 -1.234 1.00 94.62 105 ARG A CA 1
ATOM 828 C C . ARG A 1 105 ? 0.534 14.953 -0.892 1.00 94.62 105 ARG A C 1
ATOM 830 O O . ARG A 1 105 ? -0.140 14.977 0.128 1.00 94.62 105 ARG A O 1
ATOM 837 N N . CYS A 1 106 ? 0.595 13.887 -1.694 1.00 91.69 106 CYS A N 1
ATOM 838 C CA . CYS A 1 106 ? -0.216 12.680 -1.504 1.00 91.69 106 CYS A CA 1
ATOM 839 C C . CYS A 1 106 ? -0.037 12.061 -0.107 1.00 91.69 106 CYS A C 1
ATOM 841 O O . CYS A 1 106 ? -1.018 11.727 0.550 1.00 91.69 106 CYS A O 1
ATOM 843 N N . GLN A 1 107 ? 1.202 11.958 0.374 1.00 93.19 107 GLN A N 1
ATOM 844 C CA . GLN A 1 107 ? 1.489 11.376 1.681 1.00 93.19 107 GLN A CA 1
ATOM 845 C C . GLN A 1 107 ? 0.946 12.229 2.832 1.00 93.19 107 GLN A C 1
ATOM 847 O O . GLN A 1 107 ? 0.453 11.665 3.804 1.00 93.19 107 GLN A O 1
ATOM 852 N N . ALA A 1 108 ? 1.019 13.560 2.736 1.00 94.56 108 ALA A N 1
ATOM 853 C CA . ALA A 1 108 ? 0.462 14.441 3.759 1.00 94.56 108 ALA A CA 1
ATOM 854 C C . ALA A 1 108 ? -1.063 14.277 3.879 1.00 94.56 108 ALA A C 1
ATOM 856 O O . ALA A 1 108 ? -1.566 14.127 4.992 1.00 94.56 108 ALA A O 1
ATOM 857 N N . LEU A 1 109 ? -1.779 14.236 2.745 1.00 92.06 109 LEU A N 1
ATOM 858 C CA . LEU A 1 109 ? -3.233 14.036 2.732 1.00 92.06 109 LEU A CA 1
ATOM 859 C C . LEU A 1 109 ? -3.622 12.666 3.311 1.00 92.06 109 LEU A C 1
ATOM 861 O O . LEU A 1 109 ? -4.518 12.577 4.144 1.00 92.06 109 LEU A O 1
ATOM 865 N N . GLU A 1 110 ? -2.927 11.599 2.902 1.00 90.94 110 GLU A N 1
ATOM 866 C CA . GLU A 1 110 ? -3.209 10.227 3.347 1.00 90.94 110 GLU A CA 1
ATOM 867 C C . GLU A 1 110 ? -2.945 10.013 4.842 1.00 90.94 110 GLU A C 1
ATOM 869 O O . GLU A 1 110 ? -3.771 9.414 5.530 1.00 90.94 110 GLU A O 1
ATOM 874 N N . LEU A 1 111 ? -1.832 10.543 5.369 1.00 88.56 111 LEU A N 1
ATOM 875 C CA . LEU A 1 111 ? -1.524 10.454 6.801 1.00 88.56 111 LEU A CA 1
ATOM 876 C C . LEU A 1 111 ? -2.583 11.158 7.651 1.00 88.56 111 LEU A C 1
ATOM 878 O O . LEU A 1 111 ? -3.001 10.623 8.677 1.00 88.56 111 LEU A O 1
ATOM 882 N N . ALA A 1 112 ? -3.023 12.343 7.224 1.00 91.31 112 ALA A N 1
ATOM 883 C CA . ALA A 1 112 ? -4.079 13.064 7.916 1.00 91.31 112 ALA A CA 1
ATOM 884 C C . ALA A 1 112 ? -5.411 12.311 7.850 1.00 91.31 112 ALA A C 1
ATOM 886 O O . ALA A 1 112 ? -6.018 12.079 8.890 1.00 91.31 112 ALA A O 1
ATOM 887 N N . LYS A 1 113 ? -5.831 11.877 6.652 1.00 90.62 113 LYS A N 1
ATOM 888 C CA . LYS A 1 113 ? -7.073 11.124 6.423 1.00 90.62 113 LYS A CA 1
ATOM 889 C C . LYS A 1 113 ? -7.168 9.880 7.301 1.00 90.62 113 LYS A C 1
ATOM 891 O O . LYS A 1 113 ? -8.200 9.662 7.926 1.00 90.62 113 LYS A O 1
ATOM 896 N N . GLN A 1 114 ? -6.106 9.071 7.335 1.00 82.50 114 GLN A N 1
ATOM 897 C CA . GLN A 1 114 ? -6.111 7.815 8.080 1.00 82.50 114 GLN A CA 1
ATOM 898 C C . GLN A 1 114 ? -6.360 8.060 9.571 1.00 82.50 114 GLN A C 1
ATOM 900 O O . GLN A 1 114 ? -7.283 7.479 10.137 1.00 82.50 114 GLN A O 1
ATOM 905 N N . LEU A 1 115 ? -5.586 8.958 10.188 1.00 88.62 115 LEU A N 1
ATOM 906 C CA . LEU A 1 115 ? -5.769 9.280 11.601 1.00 88.62 115 LEU A CA 1
ATOM 907 C C . LEU A 1 115 ? -7.131 9.937 11.861 1.00 88.62 115 LEU A C 1
ATOM 909 O O . LEU A 1 115 ? -7.756 9.669 12.883 1.00 88.62 115 LEU A O 1
ATOM 913 N N . TRP A 1 116 ? -7.591 10.796 10.950 1.00 92.19 116 TRP A N 1
ATOM 914 C CA . TRP A 1 116 ? -8.868 11.487 11.091 1.00 92.19 116 TRP A CA 1
ATOM 915 C C . TRP A 1 116 ? -10.030 10.500 11.183 1.00 92.19 116 TRP A C 1
ATOM 917 O O . TRP A 1 116 ? -10.793 10.570 12.141 1.00 92.19 116 TRP A O 1
ATOM 927 N N . TRP A 1 117 ? -10.127 9.544 10.255 1.00 84.50 117 TRP A N 1
ATOM 928 C CA . TRP A 1 117 ? -11.180 8.522 10.283 1.00 84.50 117 TRP A CA 1
ATOM 929 C C . TRP A 1 117 ? -11.100 7.622 11.517 1.00 84.50 117 TRP A C 1
ATOM 931 O O . TRP A 1 117 ? -12.132 7.268 12.083 1.00 84.50 117 TRP A O 1
ATOM 941 N N . GLU A 1 118 ? -9.892 7.271 11.962 1.00 85.62 118 GLU A N 1
ATOM 942 C CA . GLU A 1 118 ? -9.705 6.497 13.194 1.00 85.62 118 GLU A CA 1
ATOM 943 C C . GLU A 1 118 ? -10.223 7.266 14.427 1.00 85.62 118 GLU A C 1
ATOM 945 O O . GLU A 1 118 ? -10.886 6.696 15.296 1.00 85.62 118 GLU A O 1
ATOM 950 N N . LEU A 1 119 ? -9.968 8.575 14.499 1.00 87.12 119 LEU A N 1
ATOM 951 C CA . LEU A 1 119 ? -10.433 9.432 15.592 1.00 87.12 119 LEU A CA 1
ATOM 952 C C . LEU A 1 119 ? -11.940 9.706 15.525 1.00 87.12 119 LEU A C 1
ATOM 954 O O . LEU A 1 119 ? -12.600 9.711 16.566 1.00 87.12 119 LEU A O 1
ATOM 958 N N . GLU A 1 120 ? -12.485 9.893 14.326 1.00 88.06 120 GLU A N 1
ATOM 959 C CA . GLU A 1 120 ? -13.919 10.058 14.091 1.00 88.06 120 GLU A CA 1
ATOM 960 C C . GLU A 1 120 ? -14.696 8.807 14.537 1.00 88.06 120 GLU A C 1
ATOM 962 O O . GLU A 1 120 ? -15.644 8.921 15.317 1.00 88.06 120 GLU A O 1
ATOM 967 N N . ASP A 1 121 ? -14.250 7.603 14.149 1.00 83.38 121 ASP A N 1
ATOM 968 C CA . ASP A 1 121 ? -14.857 6.330 14.581 1.00 83.38 121 ASP A CA 1
ATOM 969 C C . ASP A 1 121 ? -14.760 6.140 16.107 1.00 83.38 121 ASP A C 1
ATOM 971 O O . ASP A 1 121 ? -15.675 5.624 16.759 1.00 83.38 121 ASP A O 1
ATOM 975 N N . ALA A 1 122 ? -13.688 6.653 16.716 1.00 84.88 122 ALA A N 1
ATOM 976 C CA . ALA A 1 122 ? -13.527 6.694 18.165 1.00 84.88 122 ALA A CA 1
ATOM 977 C C . ALA A 1 122 ? -14.422 7.748 18.863 1.00 84.88 122 ALA A C 1
ATOM 979 O O . ALA A 1 122 ? -14.549 7.731 20.094 1.00 84.88 122 ALA A O 1
ATOM 980 N N . GLY A 1 123 ? -15.090 8.625 18.107 1.00 86.06 123 GLY A N 1
ATOM 981 C CA . GLY A 1 123 ? -16.024 9.642 18.594 1.00 86.06 123 GLY A CA 1
ATOM 982 C C . GLY A 1 123 ? -15.391 10.997 18.918 1.00 86.06 123 GLY A C 1
ATOM 983 O O . GLY A 1 123 ? -15.940 11.741 19.732 1.00 86.06 123 GLY A O 1
ATOM 984 N N . VAL A 1 124 ? -14.232 11.304 18.338 1.00 89.12 124 VAL A N 1
ATOM 985 C CA . VAL A 1 124 ? -13.605 12.633 18.386 1.00 89.12 124 VAL A CA 1
ATOM 986 C C . VAL A 1 124 ? -14.235 13.503 17.299 1.00 89.12 124 VAL A C 1
ATOM 988 O O . VAL A 1 124 ? -14.390 13.047 16.171 1.00 89.12 124 VAL A O 1
ATOM 991 N N . SER A 1 125 ? -14.616 14.742 17.621 1.00 92.88 125 SER A N 1
ATOM 992 C CA . SER A 1 125 ? -15.222 15.630 16.619 1.00 92.88 125 SER A CA 1
ATOM 993 C C . SER A 1 125 ? -14.187 16.206 15.651 1.00 92.88 125 SER A C 1
ATOM 995 O O . SER A 1 125 ? -13.035 16.429 16.030 1.00 92.88 125 SER A O 1
ATOM 997 N N . ASP A 1 126 ? -14.619 16.545 14.435 1.00 93.19 126 ASP A N 1
ATOM 998 C CA . ASP A 1 126 ? -13.775 17.189 13.417 1.00 93.19 126 ASP A CA 1
ATOM 999 C C . ASP A 1 126 ? -13.098 18.463 13.944 1.00 93.19 126 ASP A C 1
ATOM 1001 O O . ASP A 1 126 ? -11.893 18.644 13.792 1.00 93.19 126 ASP A O 1
ATOM 1005 N N . GLU A 1 127 ? -13.836 19.303 14.679 1.00 93.94 127 GLU A N 1
ATOM 1006 C CA . GLU A 1 127 ? -13.296 20.508 15.325 1.00 93.94 127 GLU A CA 1
ATOM 1007 C C . GLU A 1 127 ? -12.139 20.179 16.285 1.00 93.94 127 GLU A C 1
ATOM 1009 O O . GLU A 1 127 ? -11.114 20.864 16.298 1.00 93.94 127 GLU A O 1
ATOM 1014 N N . GLN A 1 128 ? -12.259 19.099 17.066 1.00 93.06 128 GLN A N 1
ATOM 1015 C CA . GLN A 1 128 ? -11.180 18.657 17.948 1.00 93.06 128 GLN A CA 1
ATOM 1016 C C . GLN A 1 128 ? -9.979 18.153 17.148 1.00 93.06 128 GLN A C 1
ATOM 1018 O O . GLN A 1 128 ? -8.847 18.465 17.523 1.00 93.06 128 GLN A O 1
ATOM 1023 N N . VAL A 1 129 ? -10.193 17.405 16.063 1.00 93.94 129 VAL A N 1
ATOM 1024 C CA . VAL A 1 129 ? -9.109 16.943 15.183 1.00 93.94 129 VAL A CA 1
ATOM 1025 C C . VAL A 1 129 ? -8.364 18.141 14.584 1.00 93.94 129 VAL A C 1
ATOM 1027 O O . VAL A 1 129 ? -7.137 18.218 14.680 1.00 93.94 129 VAL A O 1
ATOM 1030 N N . ILE A 1 130 ? -9.088 19.132 14.066 1.00 95.19 130 ILE A N 1
ATOM 1031 C CA . ILE A 1 130 ? -8.508 20.332 13.453 1.00 95.19 130 ILE A CA 1
ATOM 1032 C C . ILE A 1 130 ? -7.685 21.135 14.468 1.00 95.19 130 ILE A C 1
ATOM 1034 O O . ILE A 1 130 ? -6.503 21.413 14.239 1.00 95.19 130 ILE A O 1
ATOM 1038 N N . GLU A 1 131 ? -8.290 21.508 15.598 1.00 94.75 131 GLU A N 1
ATOM 1039 C CA . GLU A 1 131 ? -7.669 22.422 16.562 1.00 94.75 131 GLU A CA 1
ATOM 1040 C C . GLU A 1 131 ? -6.533 21.768 17.353 1.00 94.75 131 GLU A C 1
ATOM 1042 O O . GLU A 1 131 ? -5.490 22.390 17.567 1.00 94.75 131 GLU A O 1
ATOM 1047 N N . SER A 1 132 ? -6.717 20.521 17.800 1.00 94.00 132 SER A N 1
ATOM 1048 C CA . SER A 1 132 ? -5.766 19.872 18.714 1.00 94.00 132 SER A CA 1
ATOM 1049 C C . SER A 1 132 ? -4.672 19.068 18.014 1.00 94.00 132 SER A C 1
ATOM 1051 O O . SER A 1 132 ? -3.623 18.852 18.618 1.00 94.00 132 SER A O 1
ATOM 1053 N N . ILE A 1 133 ? -4.882 18.658 16.757 1.00 96.25 133 ILE A N 1
ATOM 1054 C CA . ILE A 1 133 ? -3.964 17.764 16.039 1.00 96.25 133 ILE A CA 1
ATOM 1055 C C . ILE A 1 133 ? -3.450 18.429 14.767 1.00 96.25 133 ILE A C 1
ATOM 1057 O O . ILE A 1 133 ? -2.244 18.647 14.646 1.00 96.25 133 ILE A O 1
ATOM 1061 N N . ILE A 1 134 ? -4.336 18.793 13.835 1.00 97.56 134 ILE A N 1
ATOM 1062 C CA . ILE A 1 134 ? -3.926 19.264 12.504 1.00 97.56 134 ILE A CA 1
ATOM 1063 C C . ILE A 1 134 ? -3.151 20.578 12.584 1.00 97.56 134 ILE A C 1
ATOM 1065 O O . ILE A 1 134 ? -2.058 20.663 12.029 1.00 97.56 134 ILE A O 1
ATOM 1069 N N . LYS A 1 135 ? -3.646 21.597 13.298 1.00 96.56 135 LYS A N 1
ATOM 1070 C CA . LYS A 1 135 ? -2.938 22.887 13.397 1.00 96.56 135 LYS A CA 1
ATOM 1071 C C . LYS A 1 135 ? -1.531 22.756 14.016 1.00 96.56 135 LYS A C 1
ATOM 1073 O O . LYS A 1 135 ? -0.579 23.248 13.400 1.00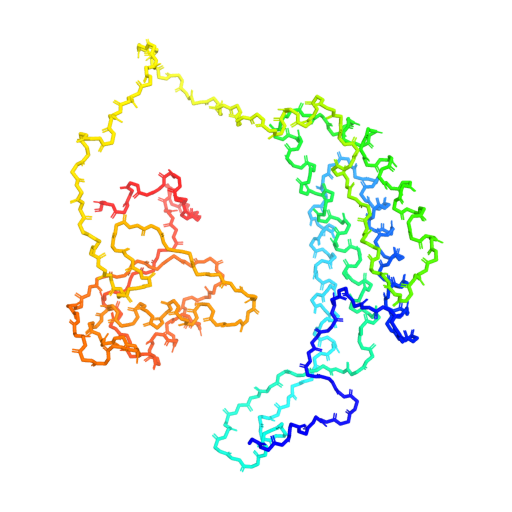 96.56 135 LYS A O 1
ATOM 1078 N N . PRO A 1 136 ? -1.340 22.086 15.174 1.00 97.81 136 PRO A N 1
ATOM 1079 C CA . PRO A 1 136 ? -0.002 21.817 15.708 1.00 97.81 136 PRO A CA 1
ATOM 1080 C C . PRO A 1 136 ? 0.883 20.987 14.770 1.00 97.81 136 PRO A C 1
ATOM 1082 O O . PRO A 1 136 ? 2.074 21.283 14.626 1.00 97.81 136 PRO A O 1
ATOM 1085 N N . TRP A 1 137 ? 0.306 19.984 14.104 1.00 98.25 137 TRP A N 1
ATOM 1086 C CA . TRP A 1 137 ? 1.013 19.145 13.141 1.00 98.25 137 TRP A CA 1
ATOM 1087 C C . TRP A 1 137 ? 1.528 19.954 11.948 1.00 98.25 137 TRP A C 1
ATOM 1089 O O . TRP A 1 137 ? 2.711 19.857 11.625 1.00 98.25 137 TRP A O 1
ATOM 1099 N N . VAL A 1 138 ? 0.707 20.827 11.356 1.00 98.38 138 VAL A N 1
ATOM 1100 C CA . VAL A 1 138 ? 1.120 21.707 10.249 1.00 98.38 138 VAL A CA 1
ATOM 1101 C C . VAL A 1 138 ? 2.283 22.604 10.658 1.00 98.38 138 VAL A C 1
ATOM 1103 O O . VAL A 1 138 ? 3.280 22.666 9.939 1.00 98.38 138 VAL A O 1
ATOM 1106 N N . ALA A 1 139 ? 2.223 23.233 11.835 1.00 97.88 139 ALA A N 1
ATOM 1107 C CA . ALA A 1 139 ? 3.325 24.063 12.326 1.00 97.88 139 ALA A CA 1
ATOM 1108 C C . ALA A 1 139 ? 4.634 23.260 12.475 1.00 97.88 139 ALA A C 1
ATOM 1110 O O . ALA A 1 139 ? 5.722 23.740 12.139 1.00 97.88 139 ALA A O 1
ATOM 1111 N N . LYS A 1 140 ? 4.545 22.007 12.940 1.00 98.19 140 LYS A N 1
ATOM 1112 C CA . LYS A 1 140 ? 5.701 21.108 13.049 1.00 98.19 140 LYS A CA 1
ATOM 1113 C C . LYS A 1 140 ? 6.234 20.680 11.683 1.00 98.19 140 LYS A C 1
ATOM 1115 O O . LYS A 1 140 ? 7.451 20.635 11.503 1.00 98.19 140 LYS A O 1
ATOM 1120 N N . VAL A 1 141 ? 5.348 20.390 10.733 1.00 98.38 141 VAL A N 1
ATOM 1121 C CA . VAL A 1 141 ? 5.680 20.052 9.344 1.00 98.38 141 VAL A CA 1
ATOM 1122 C C . VAL A 1 141 ? 6.391 21.215 8.655 1.00 98.38 141 VAL A C 1
ATOM 1124 O O . VAL A 1 141 ? 7.409 20.998 8.004 1.00 98.38 141 VAL A O 1
ATOM 1127 N N . GLU A 1 142 ? 5.930 22.452 8.844 1.00 98.38 142 GLU A N 1
ATOM 1128 C CA . GLU A 1 142 ? 6.592 23.650 8.314 1.00 98.38 142 GLU A CA 1
ATOM 1129 C C . GLU A 1 142 ? 8.004 23.827 8.886 1.00 98.38 142 GLU A C 1
ATOM 1131 O O . GLU A 1 142 ? 8.954 24.056 8.134 1.00 98.38 142 GLU A O 1
ATOM 1136 N N . ALA A 1 143 ? 8.166 23.654 10.202 1.00 97.81 143 ALA A N 1
ATOM 1137 C CA . ALA A 1 143 ? 9.473 23.722 10.851 1.00 97.81 143 AL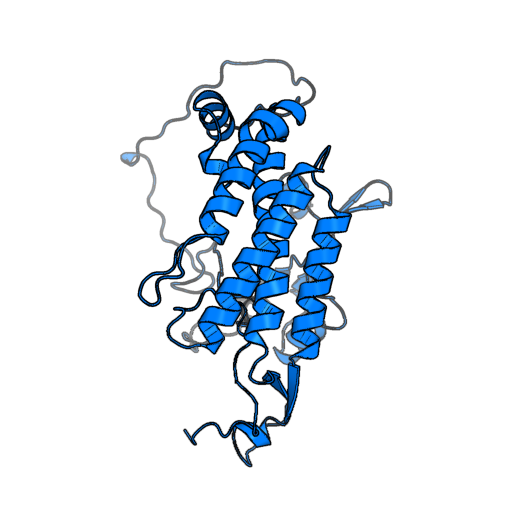A A CA 1
ATOM 1138 C C . ALA A 1 143 ? 10.422 22.606 10.374 1.00 97.81 143 ALA A C 1
ATOM 1140 O O . ALA A 1 143 ? 11.599 22.857 10.115 1.00 97.81 143 ALA A O 1
ATOM 1141 N N . TRP A 1 144 ? 9.915 21.380 10.221 1.00 97.31 144 TRP A N 1
ATOM 1142 C CA . TRP A 1 144 ? 10.675 20.255 9.674 1.00 97.31 144 TRP A CA 1
ATOM 1143 C C . TRP A 1 144 ? 11.098 20.513 8.225 1.00 97.31 144 TRP A C 1
ATOM 1145 O O . TRP A 1 144 ? 12.263 20.324 7.877 1.00 97.31 144 TRP A O 1
ATOM 1155 N N . ALA A 1 145 ? 10.192 21.010 7.387 1.00 96.94 145 ALA A N 1
ATOM 1156 C CA . ALA A 1 145 ? 10.488 21.289 5.990 1.00 96.94 145 ALA A CA 1
ATOM 1157 C C . ALA A 1 145 ? 11.530 22.406 5.815 1.00 96.94 145 ALA A C 1
ATOM 1159 O O . ALA A 1 145 ? 12.323 22.350 4.876 1.00 96.94 145 ALA A O 1
ATOM 1160 N N . ALA A 1 146 ? 11.547 23.387 6.723 1.00 96.25 146 ALA A N 1
ATOM 1161 C CA . ALA A 1 146 ? 12.528 24.471 6.753 1.00 96.25 146 ALA A CA 1
ATOM 1162 C C . ALA A 1 146 ? 13.889 24.063 7.353 1.00 96.25 146 ALA A C 1
ATOM 1164 O O . ALA A 1 146 ? 14.859 24.808 7.212 1.00 96.25 146 ALA A O 1
ATOM 1165 N N . SER A 1 147 ? 13.970 22.911 8.028 1.00 94.50 147 SER A N 1
ATOM 1166 C CA . SER A 1 147 ? 15.220 22.418 8.612 1.00 94.50 147 SER A CA 1
ATOM 1167 C C . SER A 1 147 ? 16.247 22.028 7.547 1.00 94.50 147 SER A C 1
ATOM 1169 O O . SER A 1 147 ? 15.898 21.666 6.418 1.00 94.50 147 SER A O 1
ATOM 1171 N N . GLU A 1 148 ? 17.526 22.085 7.918 1.00 92.31 148 GLU A N 1
ATOM 1172 C CA . GLU A 1 148 ? 18.619 21.681 7.039 1.00 92.31 148 GLU A CA 1
ATOM 1173 C C . GLU A 1 148 ? 18.496 20.198 6.657 1.00 92.31 148 GLU A C 1
ATOM 1175 O O . GLU A 1 148 ? 18.136 19.342 7.470 1.00 92.31 148 GLU A O 1
ATOM 1180 N N . ILE A 1 149 ? 18.770 19.891 5.389 1.00 89.38 149 ILE A N 1
ATOM 1181 C CA . ILE A 1 149 ? 18.788 18.513 4.902 1.00 89.38 149 ILE A CA 1
ATOM 1182 C C . ILE A 1 149 ? 20.173 17.945 5.182 1.00 89.38 149 ILE A C 1
ATOM 1184 O O . ILE A 1 149 ? 21.133 18.303 4.502 1.00 89.38 149 ILE A O 1
ATOM 1188 N N . ASP A 1 150 ? 20.251 17.048 6.159 1.00 85.69 150 ASP A N 1
ATOM 1189 C CA . ASP A 1 150 ? 21.457 16.284 6.462 1.00 85.69 150 ASP A CA 1
ATOM 1190 C C . ASP A 1 150 ? 21.672 15.183 5.398 1.00 85.69 150 ASP A C 1
ATOM 1192 O O . ASP A 1 150 ? 20.842 14.278 5.273 1.00 85.69 150 ASP A O 1
ATOM 1196 N N . PRO A 1 151 ? 22.778 15.202 4.629 1.00 82.62 151 PRO A N 1
ATOM 1197 C CA . PRO A 1 151 ? 23.093 14.155 3.653 1.00 82.62 151 PRO A CA 1
ATOM 1198 C C . PRO A 1 151 ? 23.326 12.766 4.268 1.00 82.62 151 PRO A C 1
ATOM 1200 O O . PRO A 1 151 ? 23.349 11.772 3.541 1.00 82.62 151 PRO A O 1
ATOM 1203 N N . THR A 1 152 ? 23.539 12.695 5.584 1.00 82.94 152 THR A N 1
ATOM 1204 C CA . THR A 1 152 ? 23.937 11.493 6.327 1.00 82.94 152 THR A CA 1
ATOM 1205 C C . THR A 1 152 ? 22.815 10.871 7.149 1.00 82.94 152 THR A C 1
ATOM 1207 O O . THR A 1 152 ? 23.054 9.855 7.801 1.00 82.94 152 THR A O 1
ATOM 1210 N N . HIS A 1 153 ? 21.602 11.435 7.124 1.00 82.06 153 HIS A N 1
ATOM 1211 C CA . HIS A 1 153 ? 20.445 10.893 7.834 1.00 82.06 153 HIS A CA 1
ATOM 1212 C C . HIS A 1 153 ? 19.123 11.268 7.148 1.00 82.06 153 HIS A C 1
ATOM 1214 O O . HIS A 1 153 ? 18.912 12.412 6.755 1.00 82.06 153 HIS A O 1
ATOM 1220 N N . ILE A 1 154 ? 18.182 10.323 7.059 1.00 81.31 154 ILE A N 1
ATOM 1221 C CA . ILE A 1 154 ? 16.822 10.603 6.575 1.00 81.31 154 ILE A CA 1
ATOM 1222 C C . ILE A 1 154 ? 15.995 11.162 7.733 1.00 81.31 154 ILE A C 1
ATOM 1224 O O . ILE A 1 154 ? 15.789 10.489 8.740 1.00 81.31 154 ILE A O 1
ATOM 1228 N N . SER A 1 155 ? 15.503 12.393 7.602 1.00 87.06 155 SER A N 1
ATOM 1229 C CA . SER A 1 155 ? 14.565 12.980 8.564 1.00 87.06 155 SER A CA 1
ATOM 1230 C C . SER A 1 155 ? 13.131 12.762 8.068 1.00 87.06 155 SER A C 1
ATOM 1232 O O . SER A 1 155 ? 12.716 13.467 7.146 1.00 87.06 155 SER A O 1
ATOM 1234 N N . PRO A 1 156 ? 12.376 11.788 8.615 1.00 90.06 156 PRO A N 1
ATOM 1235 C CA . PRO A 1 156 ? 11.006 11.539 8.179 1.00 90.06 156 PRO A CA 1
ATOM 1236 C C . PRO A 1 156 ? 10.096 12.731 8.516 1.00 90.06 156 PRO A C 1
ATOM 1238 O O . PRO A 1 156 ? 10.387 13.462 9.469 1.00 90.06 156 PRO A O 1
ATOM 1241 N N . PRO A 1 157 ? 8.989 12.927 7.775 1.00 93.56 157 PRO A N 1
ATOM 1242 C CA . PRO A 1 157 ? 8.022 13.961 8.113 1.00 93.56 157 PRO A CA 1
ATOM 1243 C C . PRO A 1 157 ? 7.413 13.706 9.502 1.00 93.56 157 PRO A C 1
ATOM 1245 O O . PRO A 1 157 ? 7.177 12.545 9.857 1.00 93.56 157 PRO A O 1
ATOM 1248 N N . PRO A 1 158 ? 7.103 14.769 10.264 1.00 96.12 158 PRO A N 1
ATOM 1249 C CA . PRO A 1 158 ? 6.309 14.666 11.479 1.00 96.12 158 PRO A CA 1
ATOM 1250 C C . PRO A 1 158 ? 4.961 14.017 11.186 1.00 96.12 158 PRO A C 1
ATOM 1252 O O . PRO A 1 158 ? 4.336 14.303 10.157 1.00 96.12 158 PRO A O 1
ATOM 1255 N N . ARG A 1 159 ? 4.488 13.180 12.102 1.00 93.19 159 ARG A N 1
ATOM 1256 C CA . ARG A 1 159 ? 3.205 12.497 11.953 1.00 93.19 159 ARG A CA 1
ATOM 1257 C C . ARG A 1 159 ? 2.103 13.180 12.760 1.00 93.19 159 ARG A C 1
ATOM 1259 O O . ARG A 1 159 ? 2.380 13.679 13.852 1.00 93.19 159 ARG A O 1
ATOM 1266 N N . PRO A 1 160 ? 0.851 13.191 12.273 1.00 91.75 160 PRO A N 1
ATOM 1267 C CA . PRO A 1 160 ? -0.246 13.791 13.023 1.00 91.75 160 PRO A CA 1
ATOM 1268 C C . PRO A 1 160 ? -0.528 13.016 14.325 1.00 91.75 160 PRO A C 1
ATOM 1270 O O . PRO A 1 160 ? -0.899 13.619 15.329 1.00 91.75 160 PRO A O 1
ATOM 1273 N N . GLU A 1 161 ? -0.231 11.710 14.378 1.00 89.81 161 GLU A N 1
ATOM 1274 C CA . GLU A 1 161 ? -0.380 10.889 15.590 1.00 89.81 161 GLU A CA 1
ATOM 1275 C C . GLU A 1 161 ? 0.523 11.318 16.763 1.00 89.81 161 GLU A C 1
ATOM 1277 O O . GLU A 1 161 ? 0.270 10.948 17.907 1.00 89.81 161 GLU A O 1
ATOM 1282 N N . GLU A 1 162 ? 1.563 12.123 16.515 1.00 91.44 162 GLU A N 1
ATOM 1283 C CA . GLU A 1 162 ? 2.415 12.687 17.571 1.00 91.44 162 GLU A CA 1
ATOM 1284 C C . GLU A 1 162 ? 1.669 13.718 18.437 1.00 91.44 162 GLU A C 1
ATOM 1286 O O . GLU A 1 162 ? 2.114 14.024 19.544 1.00 91.44 162 GLU A O 1
ATOM 1291 N N . PHE A 1 163 ? 0.536 14.238 17.949 1.00 93.81 163 PHE A N 1
ATOM 1292 C CA . PHE A 1 163 ? -0.231 15.316 18.577 1.00 93.81 163 PHE A CA 1
ATOM 1293 C C . PHE A 1 163 ? -1.522 14.844 19.249 1.00 93.81 163 PHE A C 1
ATOM 1295 O O . PHE A 1 163 ? -2.209 15.649 19.877 1.00 93.81 163 PHE A O 1
ATOM 1302 N N . ILE A 1 164 ? -1.853 13.552 19.169 1.00 91.50 164 ILE A N 1
ATOM 1303 C CA . ILE A 1 164 ? -3.012 13.025 19.893 1.00 91.50 164 ILE A CA 1
ATOM 1304 C C . ILE A 1 164 ? -2.765 13.096 21.403 1.00 91.50 164 ILE A C 1
ATOM 1306 O O . ILE A 1 164 ? -1.690 12.769 21.913 1.00 91.50 164 ILE A O 1
ATOM 1310 N N . SER A 1 165 ? -3.791 13.496 22.143 1.00 92.12 165 SER A N 1
ATOM 1311 C CA . SER A 1 165 ? -3.784 13.449 23.602 1.00 92.12 165 SER A CA 1
ATOM 1312 C C . SER A 1 165 ? -3.768 12.006 24.116 1.00 92.12 165 SER A C 1
ATOM 1314 O O . SER A 1 165 ? -4.230 11.075 23.457 1.00 92.12 165 SER A O 1
ATOM 1316 N N . GLU A 1 166 ? -3.320 11.819 25.357 1.00 89.81 166 GLU A N 1
ATOM 1317 C CA . GLU A 1 166 ? -3.377 10.520 26.043 1.00 89.81 166 GLU A CA 1
ATOM 1318 C C . GLU A 1 166 ? -4.814 9.964 26.122 1.00 89.81 166 GLU A C 1
ATOM 1320 O O . GLU A 1 166 ? -5.024 8.755 26.070 1.00 89.81 166 GLU A O 1
ATOM 1325 N N . ALA A 1 167 ? -5.821 10.840 26.207 1.00 87.00 167 ALA A N 1
ATOM 1326 C CA . ALA A 1 167 ? -7.223 10.438 26.163 1.00 87.00 167 ALA A CA 1
ATOM 1327 C C . ALA A 1 167 ? -7.611 9.881 24.783 1.00 87.00 167 ALA A C 1
ATOM 1329 O O . ALA A 1 167 ? -8.176 8.794 24.716 1.00 87.00 167 ALA A O 1
ATOM 1330 N N . GLN A 1 168 ? -7.255 10.575 23.697 1.00 87.81 168 GLN A N 1
ATOM 1331 C CA . GLN A 1 168 ? -7.503 10.114 22.323 1.00 87.81 168 GLN A CA 1
ATOM 1332 C C . GLN A 1 168 ? -6.747 8.816 22.017 1.00 87.81 168 GLN A C 1
ATOM 1334 O O . GLN A 1 168 ? -7.331 7.893 21.458 1.00 87.81 168 GLN A O 1
ATOM 1339 N N . ARG A 1 169 ? -5.489 8.687 22.459 1.00 86.19 169 ARG A N 1
ATOM 1340 C CA . ARG A 1 169 ? -4.723 7.438 22.323 1.00 86.19 169 ARG A CA 1
ATOM 1341 C C . ARG A 1 169 ? -5.445 6.260 22.977 1.00 86.19 169 ARG A C 1
ATOM 1343 O O . ARG A 1 169 ? -5.625 5.228 22.344 1.00 86.19 169 ARG A O 1
ATOM 1350 N N . ARG A 1 170 ? -5.939 6.434 24.207 1.00 85.31 170 ARG A N 1
ATOM 1351 C CA . ARG A 1 170 ? -6.733 5.398 24.890 1.00 85.31 170 ARG A CA 1
ATOM 1352 C C . ARG A 1 170 ? -8.034 5.081 24.166 1.00 85.31 170 ARG A C 1
ATOM 1354 O O . ARG A 1 170 ? -8.479 3.941 24.230 1.00 85.31 170 ARG A O 1
ATOM 1361 N N . MET A 1 171 ? -8.656 6.063 23.513 1.00 84.06 171 MET A N 1
ATOM 1362 C CA . MET A 1 171 ? -9.856 5.836 22.704 1.00 84.06 171 MET A CA 1
ATOM 1363 C C . MET A 1 171 ? -9.543 4.963 21.481 1.00 84.06 171 MET A C 1
ATOM 1365 O O . MET A 1 171 ? -10.285 4.017 21.245 1.00 84.06 171 MET A O 1
ATOM 1369 N N . LEU A 1 172 ? -8.430 5.218 20.781 1.00 79.88 172 LEU A N 1
ATOM 1370 C CA . LEU A 1 172 ? -7.974 4.424 19.628 1.00 79.88 172 LEU A CA 1
ATOM 1371 C C . LEU A 1 172 ? -7.517 3.005 20.009 1.00 79.88 172 LEU A C 1
ATOM 1373 O O . LEU A 1 172 ? -7.748 2.053 19.272 1.00 79.88 172 LEU A O 1
ATOM 1377 N N . GLU A 1 173 ? -6.871 2.850 21.166 1.00 81.06 173 GLU A N 1
ATOM 1378 C CA . GLU A 1 173 ? -6.415 1.547 21.677 1.00 81.06 173 GLU A CA 1
ATOM 1379 C C . GLU A 1 173 ? -7.548 0.718 22.306 1.00 81.06 173 GLU A C 1
ATOM 1381 O O . GLU A 1 173 ? -7.393 -0.484 22.544 1.00 81.06 173 GLU A O 1
ATOM 1386 N N . SER A 1 174 ? -8.688 1.346 22.604 1.00 71.19 174 SER A N 1
ATOM 1387 C CA . SER A 1 174 ? -9.849 0.647 23.146 1.00 71.19 174 SER A CA 1
ATOM 1388 C C . SER A 1 174 ? -10.523 -0.182 22.049 1.00 71.19 174 SER A C 1
ATOM 1390 O O . SER A 1 174 ? -10.675 0.299 20.929 1.00 71.19 174 SER A O 1
ATOM 1392 N N . PRO A 1 175 ? -10.978 -1.416 22.343 1.00 57.28 175 PRO A N 1
ATOM 1393 C CA . PRO A 1 175 ? -11.717 -2.208 21.367 1.00 57.28 175 PRO A CA 1
ATOM 1394 C C . PRO A 1 175 ? -12.936 -1.413 20.870 1.00 57.28 175 PRO A C 1
ATOM 1396 O O . PRO A 1 175 ? -13.604 -0.775 21.696 1.00 57.28 175 PRO A O 1
ATOM 1399 N N . PRO A 1 176 ? -13.233 -1.439 19.555 1.00 57.75 176 PRO A N 1
ATOM 1400 C CA . PRO A 1 176 ? -14.290 -0.625 18.968 1.00 57.75 176 PRO A CA 1
ATOM 1401 C C . PRO A 1 176 ? -15.597 -0.850 19.723 1.00 57.75 176 PRO A C 1
ATOM 1403 O O . PRO A 1 176 ? -15.949 -1.989 20.060 1.00 57.75 176 PRO A O 1
ATOM 1406 N N . LYS A 1 177 ? -16.318 0.240 20.020 1.00 54.22 177 LYS A N 1
ATOM 1407 C CA . LYS A 1 177 ? -17.646 0.130 20.630 1.00 54.22 177 LYS A CA 1
ATOM 1408 C C . LYS A 1 177 ? -18.487 -0.761 19.712 1.00 54.22 177 LYS A C 1
ATOM 1410 O O . LYS A 1 177 ? -18.550 -0.482 18.515 1.00 54.22 177 LYS A O 1
ATOM 1415 N N . PRO A 1 178 ? -19.125 -1.827 20.227 1.00 48.34 178 PRO A N 1
ATOM 1416 C CA . PRO A 1 178 ? -19.961 -2.669 19.391 1.00 48.34 178 PRO A CA 1
ATOM 1417 C C . PRO A 1 178 ? -21.017 -1.779 18.735 1.00 48.34 178 PRO A C 1
ATOM 1419 O O . PRO A 1 178 ? -21.767 -1.089 19.433 1.00 48.34 178 PRO A O 1
ATOM 1422 N N . LYS A 1 179 ? -21.047 -1.764 17.394 1.00 44.78 179 LYS A N 1
ATOM 1423 C CA . LYS A 1 179 ? -22.124 -1.126 16.627 1.00 44.78 179 LYS A CA 1
ATOM 1424 C C . LYS A 1 179 ? -23.452 -1.603 17.220 1.00 44.78 179 LYS A C 1
ATOM 1426 O O . LYS A 1 179 ? -23.527 -2.780 17.580 1.00 44.78 179 LYS A O 1
ATOM 1431 N N . PRO A 1 180 ? -24.480 -0.744 17.353 1.00 43.06 180 PRO A N 1
ATOM 1432 C CA . PRO A 1 180 ? -25.762 -1.152 17.910 1.00 43.06 180 PRO A CA 1
ATOM 1433 C C . PRO A 1 180 ? -26.374 -2.245 17.029 1.00 43.06 180 PRO A C 1
ATOM 1435 O O . PRO A 1 180 ? -27.079 -1.983 16.058 1.00 43.06 180 PRO A O 1
ATOM 1438 N N . GLN A 1 181 ? -26.072 -3.497 17.361 1.00 47.69 181 GLN A N 1
ATOM 1439 C CA . GLN A 1 181 ? -26.793 -4.654 16.878 1.00 47.69 181 GLN A CA 1
ATOM 1440 C C . GLN A 1 181 ? -28.191 -4.543 17.465 1.00 47.69 181 GLN A C 1
ATOM 1442 O O . GLN A 1 181 ? -28.352 -4.350 18.673 1.00 47.69 181 GLN A O 1
ATOM 1447 N N . ALA A 1 182 ? -29.195 -4.610 16.589 1.00 45.81 182 ALA A N 1
ATOM 1448 C CA . ALA A 1 182 ? -30.593 -4.685 16.980 1.00 45.81 182 ALA A CA 1
ATOM 1449 C C . ALA A 1 182 ? -30.724 -5.662 18.156 1.00 45.81 182 ALA A C 1
ATOM 1451 O O . ALA A 1 182 ? -30.249 -6.795 18.073 1.00 45.81 182 ALA A O 1
ATOM 1452 N N . ALA A 1 183 ? -31.279 -5.176 19.267 1.00 43.38 183 ALA A N 1
ATOM 1453 C CA . ALA A 1 183 ? -31.247 -5.859 20.550 1.00 43.38 183 ALA A CA 1
ATOM 1454 C C . ALA A 1 183 ? -31.778 -7.296 20.430 1.00 43.38 183 ALA A C 1
ATOM 1456 O O . ALA A 1 183 ? -32.985 -7.522 20.340 1.00 43.38 183 ALA A O 1
ATOM 1457 N N . MET A 1 184 ? -30.872 -8.273 20.464 1.00 47.53 184 MET A N 1
ATOM 1458 C CA . MET A 1 184 ? -31.233 -9.633 20.836 1.00 47.53 184 MET A CA 1
ATOM 1459 C C . MET A 1 184 ? -31.489 -9.654 22.348 1.00 47.53 184 MET A C 1
ATOM 1461 O O . MET A 1 184 ? -30.788 -8.966 23.096 1.00 47.53 184 MET A O 1
ATOM 1465 N N . PRO A 1 185 ? -32.496 -10.402 22.827 1.00 47.19 185 PRO A N 1
ATOM 1466 C CA . PRO A 1 185 ? -32.840 -10.416 24.241 1.00 47.19 185 PRO A CA 1
ATOM 1467 C C . PRO A 1 185 ? -31.633 -10.854 25.081 1.00 47.19 185 PRO A C 1
ATOM 1469 O O . PRO A 1 185 ? -31.055 -11.917 24.857 1.00 47.19 185 PRO A O 1
ATOM 1472 N N . MET A 1 186 ? -31.263 -10.010 26.049 1.00 49.66 186 MET A N 1
ATOM 1473 C CA . MET A 1 186 ? -30.211 -10.261 27.034 1.00 49.66 186 MET A CA 1
ATOM 1474 C C . MET A 1 186 ? -30.510 -11.561 27.790 1.00 49.66 186 MET A C 1
ATOM 1476 O O . MET A 1 186 ? -31.385 -11.599 28.655 1.00 49.66 186 MET A O 1
ATOM 1480 N N . LEU A 1 187 ? -29.749 -12.616 27.511 1.00 51.16 187 LEU A N 1
ATOM 1481 C CA . LEU A 1 187 ? -29.674 -13.784 28.377 1.00 51.16 187 LEU A CA 1
ATOM 1482 C C . LEU A 1 187 ? -28.211 -14.199 28.571 1.00 51.16 187 LEU A C 1
ATOM 1484 O O . LEU A 1 187 ? -27.508 -14.514 27.619 1.00 51.16 187 LEU A O 1
ATOM 1488 N N . ALA A 1 188 ? -27.829 -14.222 29.853 1.00 56.53 188 ALA A N 1
ATOM 1489 C CA . ALA A 1 188 ? -26.573 -14.666 30.462 1.00 56.53 188 ALA A CA 1
ATOM 1490 C C . ALA A 1 188 ? -25.348 -13.729 30.361 1.00 56.53 188 ALA A C 1
ATOM 1492 O O . ALA A 1 188 ? -24.953 -13.262 29.300 1.00 56.53 188 ALA A O 1
ATOM 1493 N N . LYS A 1 189 ? -24.705 -13.495 31.519 1.00 52.97 189 LYS A N 1
ATOM 1494 C CA . LYS A 1 189 ? -23.348 -12.933 31.608 1.00 52.97 189 LYS A CA 1
ATOM 1495 C C . LYS A 1 189 ? -22.410 -13.796 30.762 1.00 52.97 189 LYS A C 1
ATOM 1497 O O . LYS A 1 189 ? -22.290 -14.989 31.036 1.00 52.97 189 LYS A O 1
ATOM 1502 N N . SER A 1 190 ? -21.724 -13.198 29.795 1.00 58.59 190 SER A N 1
ATOM 1503 C CA . SER A 1 190 ? -20.675 -13.874 29.033 1.00 58.59 190 SER A CA 1
ATOM 1504 C C . SER A 1 190 ? -19.554 -14.303 29.980 1.00 58.59 190 SER A C 1
ATOM 1506 O O . SER A 1 190 ? -18.954 -13.473 30.664 1.00 58.59 190 SER A O 1
ATOM 1508 N N . LEU A 1 191 ? -19.297 -15.605 30.059 1.00 75.12 19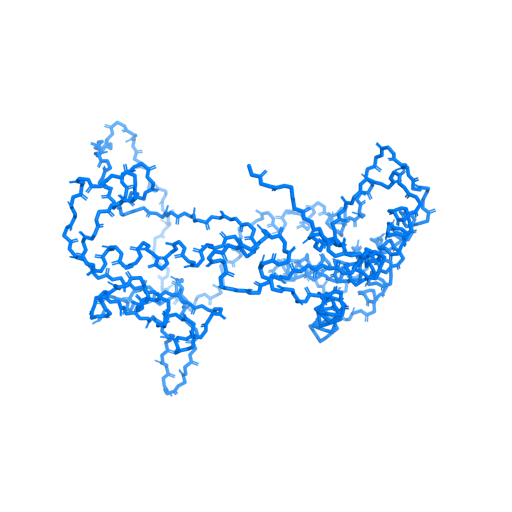1 LEU A N 1
ATOM 1509 C CA . LEU A 1 191 ? -18.200 -16.173 30.837 1.00 75.12 191 LEU A CA 1
ATOM 1510 C C . LEU A 1 191 ? -17.017 -16.449 29.909 1.00 75.12 191 LEU A C 1
ATOM 1512 O O . LEU A 1 191 ? -17.203 -16.880 28.772 1.00 75.12 191 LEU A O 1
ATOM 1516 N N . ALA A 1 192 ? -15.798 -16.235 30.404 1.00 71.56 192 ALA A N 1
ATOM 1517 C CA . ALA A 1 192 ? -14.598 -16.650 29.692 1.00 71.56 192 ALA A CA 1
ATOM 1518 C C . ALA A 1 192 ? -14.572 -18.183 29.576 1.00 71.56 192 ALA A C 1
ATOM 1520 O O . ALA A 1 192 ? -14.576 -18.895 30.583 1.00 71.56 192 ALA A O 1
ATOM 1521 N N . VAL A 1 193 ? -14.530 -18.690 28.345 1.00 79.88 193 VAL A N 1
ATOM 1522 C CA . VAL A 1 193 ? -14.332 -20.116 28.074 1.00 79.88 193 VAL A CA 1
ATOM 1523 C C . VAL A 1 193 ? -12.832 -20.389 28.126 1.00 79.88 193 VAL A C 1
ATOM 1525 O O . VAL A 1 193 ? -12.076 -19.892 27.296 1.00 79.88 193 VAL A O 1
ATOM 1528 N N . THR A 1 194 ? -12.385 -21.152 29.122 1.00 84.56 194 THR A N 1
ATOM 1529 C CA . THR A 1 194 ? -10.969 -21.513 29.297 1.00 84.56 194 THR A CA 1
ATOM 1530 C C . THR A 1 194 ? -10.779 -23.014 29.095 1.00 84.56 194 THR A C 1
ATOM 1532 O O . THR A 1 194 ? -11.653 -23.811 29.432 1.00 84.56 194 THR A O 1
ATOM 1535 N N . ARG A 1 195 ? -9.634 -23.412 28.532 1.00 85.94 195 ARG A N 1
ATOM 1536 C CA . ARG A 1 195 ? -9.211 -24.811 28.379 1.00 85.94 195 ARG A CA 1
ATOM 1537 C C . ARG A 1 195 ? -7.727 -24.898 28.718 1.00 85.94 195 ARG A C 1
ATOM 1539 O O . ARG A 1 195 ? -6.951 -24.062 28.254 1.00 85.94 195 ARG A O 1
ATOM 1546 N N . ARG A 1 196 ? -7.313 -25.878 29.526 1.00 86.31 196 ARG A N 1
ATOM 1547 C CA . ARG A 1 196 ? -5.882 -26.102 29.774 1.00 86.31 196 ARG A CA 1
ATOM 1548 C C . ARG A 1 196 ? -5.257 -26.708 28.526 1.00 86.31 196 ARG A C 1
ATOM 1550 O O . ARG A 1 196 ? -5.852 -27.575 27.897 1.00 86.31 196 ARG A O 1
ATOM 1557 N N . LEU A 1 197 ? -4.030 -26.308 28.200 1.00 71.94 197 LEU A N 1
ATOM 1558 C CA . LEU A 1 197 ? -3.305 -26.881 27.060 1.00 71.94 197 LEU A CA 1
ATOM 1559 C C . LEU A 1 197 ? -3.038 -28.387 27.212 1.00 71.94 197 LEU A C 1
ATOM 1561 O O . LEU A 1 197 ? -2.861 -29.073 26.214 1.00 71.94 197 LEU A O 1
ATOM 1565 N N . THR A 1 198 ? -3.038 -28.913 28.441 1.00 87.12 198 THR A N 1
ATOM 1566 C CA . THR A 1 198 ? -2.962 -30.359 28.715 1.00 87.12 198 THR A CA 1
ATOM 1567 C C . THR A 1 198 ? -4.168 -31.133 28.199 1.00 87.12 198 THR A C 1
ATOM 1569 O O . THR A 1 198 ? -4.051 -32.325 27.940 1.00 87.12 198 THR A O 1
ATOM 1572 N N . ASP A 1 199 ? -5.300 -30.452 28.043 1.00 82.56 199 ASP A N 1
ATOM 1573 C CA . ASP A 1 199 ? -6.581 -31.037 27.654 1.00 82.56 199 ASP A CA 1
ATOM 1574 C C . ASP A 1 199 ? -6.834 -30.843 26.144 1.00 82.56 199 ASP A C 1
ATOM 1576 O O . ASP A 1 199 ? -7.926 -31.109 25.645 1.00 82.56 199 ASP A O 1
ATOM 1580 N N . VAL A 1 200 ? -5.842 -30.318 25.415 1.00 82.56 200 VAL A N 1
ATOM 1581 C CA . VAL A 1 200 ? -5.877 -30.132 23.962 1.00 82.56 200 VAL A CA 1
ATOM 1582 C C . VAL A 1 200 ? -5.194 -31.325 23.307 1.00 82.56 200 VAL A C 1
ATOM 1584 O O . VAL A 1 200 ? -4.006 -31.573 23.525 1.00 82.56 200 VAL A O 1
ATOM 1587 N N . GLU A 1 201 ? -5.942 -32.052 22.483 1.00 74.88 201 GLU A N 1
ATOM 1588 C CA . GLU A 1 201 ? -5.376 -33.082 21.621 1.00 74.88 201 GLU A CA 1
ATOM 1589 C C . GLU A 1 201 ? -4.431 -32.439 20.599 1.00 74.88 201 GLU A C 1
ATOM 1591 O O . GLU A 1 201 ? -4.728 -31.398 20.009 1.00 74.88 201 GLU A O 1
ATOM 1596 N N . ARG A 1 202 ? -3.241 -33.023 20.442 1.00 70.94 202 ARG A N 1
ATOM 1597 C CA . ARG A 1 202 ? -2.242 -32.524 19.497 1.00 70.94 202 ARG A CA 1
ATOM 1598 C C . ARG A 1 202 ? -2.518 -33.141 18.138 1.00 70.94 202 ARG A C 1
ATOM 1600 O O . ARG A 1 202 ? -2.409 -34.353 17.989 1.00 70.94 202 ARG A O 1
ATOM 1607 N N . GLU A 1 203 ? -2.796 -32.301 17.158 1.00 65.56 203 GLU A N 1
ATOM 1608 C CA . GLU A 1 203 ? -3.050 -32.725 15.786 1.00 65.56 203 GLU A CA 1
ATOM 1609 C C . GLU A 1 203 ? -1.829 -32.442 14.905 1.00 65.56 203 GLU A C 1
ATOM 1611 O O . GLU A 1 203 ? -1.119 -31.447 15.089 1.00 65.56 203 GLU A O 1
ATOM 1616 N N . LEU A 1 204 ? -1.573 -33.330 13.944 1.00 71.31 204 LEU A N 1
ATOM 1617 C CA . LEU A 1 204 ? -0.625 -33.055 12.870 1.00 71.31 204 LEU A CA 1
ATOM 1618 C C . LEU A 1 204 ? -1.279 -32.107 11.863 1.00 71.31 204 LEU A C 1
ATOM 1620 O O . LEU A 1 204 ? -2.475 -32.193 11.602 1.00 71.31 204 LEU A O 1
ATOM 1624 N N . LEU A 1 205 ? -0.489 -31.193 11.301 1.00 79.69 205 LEU A N 1
ATOM 1625 C CA . LEU A 1 205 ? -0.975 -30.321 10.239 1.00 79.69 205 LEU A CA 1
ATOM 1626 C C . LEU A 1 205 ? -1.095 -31.115 8.940 1.00 79.69 205 LEU A C 1
ATOM 1628 O O . LEU A 1 205 ? -0.094 -31.639 8.447 1.00 79.69 205 LEU A O 1
ATOM 1632 N N . ASP A 1 206 ? -2.292 -31.118 8.365 1.00 82.81 206 ASP A N 1
ATOM 1633 C CA . ASP A 1 206 ? -2.489 -31.471 6.966 1.00 82.81 206 ASP A CA 1
ATOM 1634 C C . ASP A 1 206 ? -2.108 -30.285 6.075 1.00 82.81 206 ASP A C 1
ATOM 1636 O O . ASP A 1 206 ? -2.303 -29.119 6.433 1.00 82.81 206 ASP A O 1
ATOM 1640 N N . TRP A 1 207 ? -1.553 -30.567 4.898 1.00 87.19 207 TRP A N 1
ATOM 1641 C CA . TRP A 1 207 ? -1.001 -29.545 4.012 1.00 87.19 207 TRP A CA 1
ATOM 1642 C C . TRP A 1 207 ? -1.648 -29.591 2.640 1.00 87.19 207 TRP A C 1
ATOM 1644 O O . TRP A 1 207 ? -1.765 -30.652 2.033 1.00 87.19 207 TRP A O 1
ATOM 1654 N N . LEU A 1 208 ? -1.974 -28.410 2.121 1.00 93.62 208 LEU A N 1
ATOM 1655 C CA . LEU A 1 208 ? -2.251 -28.226 0.705 1.00 93.62 208 LEU A CA 1
ATOM 1656 C C . LEU A 1 208 ? -0.924 -28.215 -0.061 1.00 93.62 208 LEU A C 1
ATOM 1658 O O . LEU A 1 208 ? -0.701 -29.034 -0.949 1.00 93.62 208 LEU A O 1
ATOM 1662 N N . TRP A 1 209 ? -0.018 -27.325 0.353 1.00 93.44 209 TRP A N 1
ATOM 1663 C CA . TRP A 1 209 ? 1.361 -27.246 -0.123 1.00 93.44 209 TRP A CA 1
ATOM 1664 C C . TRP A 1 209 ? 2.304 -27.435 1.068 1.00 93.44 209 TRP A C 1
ATOM 1666 O O . TRP A 1 209 ? 2.393 -26.536 1.914 1.00 93.44 209 TRP A O 1
ATOM 1676 N N . PRO A 1 210 ? 3.004 -28.581 1.168 1.00 85.25 210 PRO A N 1
ATOM 1677 C CA . PRO A 1 210 ? 3.864 -28.878 2.308 1.00 85.25 210 PRO A CA 1
ATOM 1678 C C . PRO A 1 210 ? 4.870 -27.767 2.620 1.00 85.25 210 PRO A C 1
ATOM 1680 O O . PRO A 1 210 ? 5.572 -27.273 1.738 1.00 85.25 210 PRO A O 1
ATOM 1683 N N . GLY A 1 211 ? 4.905 -27.361 3.892 1.00 86.25 211 GLY A N 1
ATOM 1684 C CA . GLY A 1 211 ? 5.783 -26.306 4.400 1.00 86.25 211 GLY A CA 1
ATOM 1685 C C . GLY A 1 211 ? 5.370 -24.876 4.034 1.00 86.25 211 GLY A C 1
ATOM 1686 O O . GLY A 1 211 ? 6.054 -23.945 4.449 1.00 86.25 211 GLY A O 1
ATOM 1687 N N . ARG A 1 212 ? 4.275 -24.680 3.281 1.00 91.12 212 ARG A N 1
ATOM 1688 C CA . ARG A 1 212 ? 3.807 -23.348 2.854 1.00 91.12 212 ARG A CA 1
ATOM 1689 C C . ARG A 1 212 ? 2.349 -23.065 3.187 1.00 91.12 212 ARG A C 1
ATOM 1691 O O . ARG A 1 212 ? 2.074 -22.023 3.766 1.00 91.12 212 ARG A O 1
ATOM 1698 N N . ILE A 1 213 ? 1.431 -23.968 2.841 1.00 95.00 213 ILE A N 1
ATOM 1699 C CA . ILE A 1 213 ? -0.016 -23.750 2.998 1.00 95.00 213 ILE A CA 1
ATOM 1700 C C . ILE A 1 213 ? -0.632 -24.925 3.774 1.00 95.00 213 ILE A C 1
ATOM 1702 O O . ILE A 1 213 ? -0.879 -25.979 3.175 1.00 95.00 213 ILE A O 1
ATOM 1706 N N . PRO A 1 214 ? -0.858 -24.785 5.094 1.00 92.31 214 PRO A N 1
ATOM 1707 C CA . PRO A 1 214 ? -1.576 -25.777 5.885 1.00 92.31 214 PRO A CA 1
ATOM 1708 C C . PRO A 1 214 ? -3.091 -25.698 5.645 1.00 92.31 214 PRO A C 1
ATOM 1710 O O . PRO A 1 214 ? -3.659 -24.613 5.513 1.00 92.31 214 PRO A O 1
ATOM 1713 N N . LEU A 1 215 ? -3.757 -26.852 5.609 1.00 89.12 215 LEU A N 1
ATOM 1714 C CA . LEU A 1 215 ? -5.211 -26.942 5.474 1.00 89.12 215 LEU A CA 1
ATOM 1715 C C . LEU A 1 215 ? -5.911 -26.475 6.758 1.00 89.12 215 LEU A C 1
ATOM 1717 O O . LEU A 1 215 ? -5.415 -26.661 7.869 1.00 89.12 215 LEU A O 1
ATOM 1721 N N . GLY A 1 216 ? -7.076 -25.841 6.600 1.00 87.69 216 GLY A N 1
ATOM 1722 C CA . GLY A 1 216 ? -7.881 -25.338 7.721 1.00 87.69 216 GLY A CA 1
ATOM 1723 C C . GLY A 1 216 ? -7.262 -24.153 8.474 1.00 87.69 216 GLY A C 1
ATOM 1724 O O . GLY A 1 216 ? -7.724 -23.813 9.563 1.00 87.69 216 GLY A O 1
ATOM 1725 N N . LYS A 1 217 ? -6.211 -23.530 7.927 1.00 89.06 217 LYS A N 1
ATOM 1726 C CA . LYS A 1 217 ? -5.531 -22.358 8.495 1.00 89.06 217 LYS A CA 1
ATOM 1727 C C . LYS A 1 217 ? -5.495 -21.220 7.472 1.00 89.06 217 LYS A C 1
ATOM 1729 O O . LYS A 1 217 ? -5.504 -21.455 6.267 1.00 89.06 217 LYS A O 1
ATOM 1734 N N . LEU A 1 218 ? -5.406 -19.983 7.957 1.00 92.56 218 LEU A N 1
ATOM 1735 C CA . LEU A 1 218 ? -5.209 -18.807 7.110 1.00 92.56 218 LEU A CA 1
ATOM 1736 C C . LEU A 1 218 ? -3.727 -18.673 6.728 1.00 92.56 218 LEU A C 1
ATOM 1738 O O . LEU A 1 218 ? -2.862 -18.710 7.601 1.00 92.56 218 LEU A O 1
ATOM 1742 N N . THR A 1 219 ? -3.446 -18.483 5.439 1.00 93.94 219 THR A N 1
ATOM 1743 C CA . THR A 1 219 ? -2.097 -18.197 4.922 1.00 93.94 219 THR A CA 1
ATOM 1744 C C . THR A 1 219 ? -2.097 -16.843 4.218 1.00 93.94 219 THR A C 1
ATOM 1746 O O . THR A 1 219 ? -2.974 -16.584 3.399 1.00 93.94 219 THR A O 1
ATOM 1749 N N . LEU A 1 220 ? -1.113 -15.991 4.520 1.00 94.44 220 LEU A N 1
ATOM 1750 C CA . LEU A 1 220 ? -0.952 -14.673 3.903 1.00 94.44 220 LEU A CA 1
ATOM 1751 C C . LEU A 1 220 ? 0.232 -14.681 2.929 1.00 94.44 220 LEU A C 1
ATOM 1753 O O . LEU A 1 220 ? 1.362 -14.954 3.332 1.00 94.44 220 LEU A O 1
ATOM 1757 N N . LEU A 1 221 ? -0.019 -14.333 1.664 1.00 92.56 221 LEU A N 1
ATOM 1758 C CA . LEU A 1 221 ? 1.023 -14.069 0.670 1.00 92.56 221 LEU A CA 1
ATOM 1759 C C . LEU A 1 221 ? 1.225 -12.553 0.536 1.00 92.56 221 LEU A C 1
ATOM 1761 O O . LEU A 1 221 ? 0.364 -11.856 0.004 1.00 92.56 221 LEU A O 1
ATOM 1765 N N . ALA A 1 222 ? 2.366 -12.050 1.006 1.00 91.19 2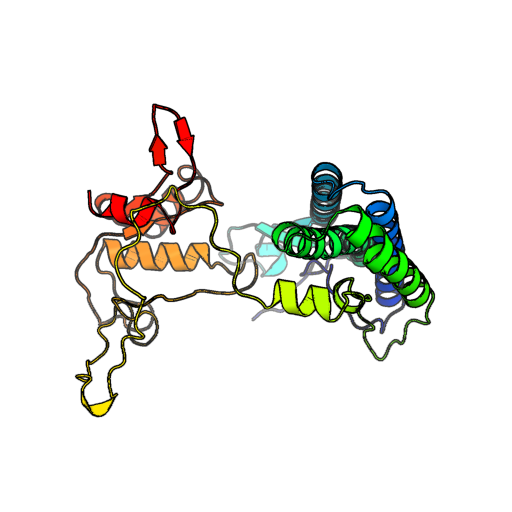22 ALA A N 1
ATOM 1766 C CA . ALA A 1 222 ? 2.701 -10.626 1.001 1.00 91.19 222 ALA A CA 1
ATOM 1767 C C . ALA A 1 222 ? 3.941 -10.331 0.141 1.00 91.19 222 ALA A C 1
ATOM 1769 O O . ALA A 1 222 ? 4.796 -11.189 -0.066 1.00 91.19 222 ALA A O 1
ATOM 1770 N N . GLY A 1 223 ? 4.029 -9.102 -0.363 1.00 88.94 223 GLY A N 1
ATOM 1771 C CA . GLY A 1 223 ? 5.122 -8.615 -1.205 1.00 88.94 223 GLY A CA 1
ATOM 1772 C C . GLY A 1 223 ? 4.735 -7.318 -1.912 1.00 88.94 223 GLY A C 1
ATOM 1773 O O . GLY A 1 223 ? 3.546 -6.996 -2.000 1.00 88.94 223 GLY A O 1
ATOM 1774 N N . ASP A 1 224 ? 5.712 -6.588 -2.442 1.00 88.75 224 ASP A N 1
ATOM 1775 C CA . ASP A 1 224 ? 5.474 -5.295 -3.094 1.00 88.75 224 ASP A CA 1
ATOM 1776 C C . ASP A 1 224 ? 4.550 -5.410 -4.328 1.00 88.75 224 ASP A C 1
ATOM 1778 O O . ASP A 1 224 ? 4.407 -6.491 -4.931 1.00 88.75 224 ASP A O 1
ATOM 1782 N N . PRO A 1 225 ? 3.852 -4.326 -4.714 1.00 81.25 225 PRO A N 1
ATOM 1783 C CA . PRO A 1 225 ? 3.082 -4.281 -5.954 1.00 81.25 225 PRO A CA 1
ATOM 1784 C C . PRO A 1 225 ? 3.934 -4.675 -7.172 1.00 81.25 225 PRO A C 1
ATOM 1786 O O . PRO A 1 225 ? 5.088 -4.280 -7.294 1.00 81.25 225 PRO A O 1
ATOM 1789 N N . GLY A 1 226 ? 3.369 -5.470 -8.085 1.00 81.81 226 GLY A N 1
ATOM 1790 C CA . GLY A 1 226 ? 4.059 -5.898 -9.310 1.00 81.81 226 GLY A CA 1
ATOM 1791 C C . GLY A 1 226 ? 4.994 -7.110 -9.180 1.00 81.81 226 GLY A C 1
ATOM 1792 O O . GLY A 1 226 ? 5.456 -7.608 -10.200 1.00 81.81 226 GLY A O 1
ATOM 1793 N N . LEU A 1 227 ? 5.216 -7.666 -7.981 1.00 86.62 227 LEU A N 1
ATOM 1794 C CA . LEU A 1 227 ? 6.064 -8.861 -7.791 1.00 86.62 227 LEU A CA 1
ATOM 1795 C C . LEU A 1 227 ? 5.377 -10.203 -8.117 1.00 86.62 227 LEU A C 1
ATOM 1797 O O . LEU A 1 227 ? 5.894 -11.266 -7.787 1.00 86.62 227 LEU A O 1
ATOM 1801 N N . GLY A 1 228 ? 4.200 -10.176 -8.750 1.00 89.12 228 GLY A N 1
ATOM 1802 C CA . GLY A 1 228 ? 3.526 -11.391 -9.217 1.00 89.12 228 GLY A CA 1
ATOM 1803 C C . GLY A 1 228 ? 2.728 -12.156 -8.156 1.00 89.12 228 GLY A C 1
ATOM 1804 O O . GLY A 1 228 ? 2.468 -13.336 -8.352 1.00 89.12 228 GLY A O 1
ATOM 1805 N N . LYS A 1 229 ? 2.288 -11.514 -7.063 1.00 93.81 229 LYS A N 1
ATOM 1806 C CA . LYS A 1 229 ? 1.416 -12.147 -6.048 1.00 93.81 229 LYS A CA 1
ATOM 1807 C C . LYS A 1 229 ? 0.180 -12.795 -6.678 1.00 93.81 229 LYS A C 1
ATOM 1809 O O . LYS A 1 229 ? -0.027 -13.989 -6.508 1.00 93.81 229 LYS A O 1
ATOM 1814 N N . SER A 1 230 ? -0.574 -12.036 -7.478 1.00 91.00 230 SER A N 1
ATOM 1815 C CA . SER A 1 230 ? -1.756 -12.544 -8.188 1.00 91.00 230 SER A CA 1
ATOM 1816 C C . SER A 1 230 ? -1.393 -13.681 -9.143 1.00 91.00 230 SER A C 1
ATOM 1818 O O . SER A 1 230 ? -2.118 -14.661 -9.236 1.00 91.00 230 SER A O 1
ATOM 1820 N N . PHE A 1 231 ? -0.226 -13.609 -9.792 1.00 92.94 231 PHE A N 1
ATOM 1821 C CA . PHE A 1 231 ? 0.263 -14.683 -10.658 1.00 92.94 231 PHE A CA 1
ATOM 1822 C C . PHE A 1 231 ? 0.531 -15.976 -9.874 1.00 92.94 231 PHE A C 1
ATOM 1824 O O . PHE A 1 231 ? 0.086 -17.041 -10.288 1.00 92.94 231 PHE A O 1
ATOM 1831 N N . VAL A 1 232 ? 1.205 -15.891 -8.723 1.00 94.88 232 VAL A N 1
ATOM 1832 C CA . VAL A 1 232 ? 1.455 -17.045 -7.843 1.00 94.88 232 VAL A CA 1
ATOM 1833 C C . VAL A 1 232 ? 0.143 -17.617 -7.306 1.00 94.88 232 VAL A C 1
ATOM 1835 O O . VAL A 1 232 ? -0.032 -18.832 -7.307 1.00 94.88 232 VAL A O 1
ATOM 1838 N N . THR A 1 233 ? -0.804 -16.770 -6.899 1.00 95.38 233 THR A N 1
ATOM 1839 C CA . THR A 1 233 ? -2.123 -17.218 -6.430 1.00 95.38 233 THR A CA 1
ATOM 1840 C C . THR A 1 233 ? -2.889 -17.971 -7.523 1.00 95.38 233 THR A C 1
ATOM 1842 O O . THR A 1 233 ? -3.471 -19.018 -7.243 1.00 95.38 233 THR A O 1
ATOM 1845 N N . LEU A 1 234 ? -2.850 -17.491 -8.772 1.00 96.38 234 LEU A N 1
ATOM 1846 C CA . LEU A 1 234 ? -3.480 -18.175 -9.906 1.00 96.38 234 LEU A CA 1
ATOM 1847 C C . LEU A 1 234 ? -2.759 -19.480 -10.284 1.00 96.38 234 LEU A C 1
ATOM 1849 O O . LEU A 1 234 ? -3.431 -20.456 -10.600 1.00 96.38 234 LEU A O 1
ATOM 1853 N N . ASP A 1 235 ? -1.427 -19.551 -10.187 1.00 96.38 235 ASP A N 1
ATOM 1854 C CA . ASP A 1 235 ? -0.677 -20.802 -10.401 1.00 96.38 235 ASP A CA 1
ATOM 1855 C C . ASP A 1 235 ? -1.033 -21.853 -9.337 1.00 96.38 235 ASP A C 1
ATOM 1857 O O . ASP A 1 235 ? -1.267 -23.017 -9.664 1.00 96.38 235 ASP A O 1
ATOM 1861 N N . ILE A 1 236 ? -1.168 -21.443 -8.070 1.00 96.69 236 ILE A N 1
ATOM 1862 C CA . ILE A 1 236 ? -1.662 -22.316 -6.997 1.00 96.69 236 ILE A CA 1
ATOM 1863 C C . ILE A 1 236 ? -3.077 -22.805 -7.327 1.00 96.69 236 ILE A C 1
ATOM 1865 O O . ILE A 1 236 ? -3.329 -24.008 -7.263 1.00 96.69 236 ILE A O 1
ATOM 1869 N N . ALA A 1 237 ? -3.983 -21.908 -7.730 1.00 97.00 237 ALA A N 1
ATOM 1870 C CA . ALA A 1 237 ? -5.347 -22.268 -8.116 1.00 97.00 237 ALA A CA 1
ATOM 1871 C C . ALA A 1 237 ? -5.370 -23.276 -9.277 1.00 97.00 237 ALA A C 1
ATOM 1873 O O . ALA A 1 237 ? -6.036 -24.308 -9.187 1.00 97.00 237 ALA A O 1
ATOM 1874 N N . ALA A 1 238 ? -4.580 -23.039 -10.327 1.00 97.00 238 ALA A N 1
ATOM 1875 C CA . ALA A 1 238 ? -4.457 -23.938 -11.470 1.00 97.00 238 ALA A CA 1
ATOM 1876 C C . ALA A 1 238 ? -3.949 -25.327 -11.045 1.00 97.00 238 ALA A C 1
ATOM 1878 O O . ALA A 1 238 ? -4.526 -26.348 -11.432 1.00 97.00 238 ALA A O 1
ATOM 1879 N N . ARG A 1 239 ? -2.929 -25.393 -10.178 1.00 96.00 239 ARG A N 1
ATOM 1880 C CA . ARG A 1 239 ? -2.406 -26.667 -9.657 1.00 96.00 239 ARG A CA 1
ATOM 1881 C C . ARG A 1 239 ? -3.429 -27.424 -8.826 1.00 96.00 239 ARG A C 1
ATOM 1883 O O . ARG A 1 239 ? -3.550 -28.637 -8.988 1.00 96.00 239 ARG A O 1
ATOM 1890 N N . VAL A 1 240 ? -4.177 -26.733 -7.970 1.00 97.25 240 VAL A N 1
ATOM 1891 C CA . VAL A 1 240 ? -5.233 -27.340 -7.147 1.00 97.25 240 VAL A CA 1
ATOM 1892 C C . VAL A 1 240 ? -6.383 -27.840 -8.018 1.00 97.25 240 VAL A C 1
ATOM 1894 O O . VAL A 1 240 ? -6.793 -28.989 -7.864 1.00 97.25 240 VAL A O 1
ATOM 1897 N N . SER A 1 241 ? -6.818 -27.045 -9.000 1.00 97.56 241 SER A N 1
ATOM 1898 C CA . SER A 1 241 ? -7.927 -27.390 -9.903 1.00 97.56 241 SER A CA 1
ATOM 1899 C C . SER A 1 241 ? -7.712 -28.703 -10.665 1.00 97.56 241 SER A C 1
ATOM 1901 O O . SER A 1 241 ? -8.672 -29.375 -11.031 1.00 97.56 241 SER A O 1
ATOM 1903 N N . ARG A 1 242 ? -6.450 -29.101 -10.873 1.00 94.81 242 ARG A N 1
ATOM 1904 C CA . ARG A 1 242 ? -6.053 -30.278 -11.663 1.00 94.81 242 ARG A CA 1
ATOM 1905 C C . ARG A 1 242 ? -5.270 -31.339 -10.908 1.00 94.81 242 ARG A C 1
ATOM 1907 O O . ARG A 1 242 ? -4.975 -32.384 -11.485 1.00 94.81 242 ARG A O 1
ATOM 1914 N N . GLY A 1 243 ? -4.886 -31.075 -9.664 1.00 93.75 243 GLY A N 1
ATOM 1915 C CA . GLY A 1 243 ? -3.986 -31.954 -8.923 1.00 93.75 243 GLY A CA 1
ATOM 1916 C C . GLY A 1 243 ? -2.553 -31.999 -9.479 1.00 93.75 243 GLY A C 1
ATOM 1917 O O . GLY A 1 243 ? -1.910 -33.049 -9.451 1.00 93.75 243 GLY A O 1
ATOM 1918 N N . LEU A 1 244 ? -2.052 -30.890 -10.039 1.00 91.06 244 LEU A N 1
ATOM 1919 C CA . LEU A 1 244 ? -0.689 -30.810 -10.584 1.00 91.06 244 LEU A CA 1
ATOM 1920 C C . LEU A 1 244 ? 0.349 -30.691 -9.462 1.00 91.06 244 LEU A C 1
ATOM 1922 O O . LEU A 1 244 ? 0.143 -29.900 -8.547 1.00 91.06 244 LEU A O 1
ATOM 1926 N N . PRO A 1 245 ? 1.506 -31.362 -9.551 1.00 86.19 245 PRO A N 1
ATOM 1927 C CA . PRO A 1 245 ? 2.501 -31.322 -8.485 1.00 86.19 245 PRO A CA 1
ATOM 1928 C C . PRO A 1 245 ? 3.014 -29.902 -8.204 1.00 86.19 245 PRO A C 1
ATOM 1930 O O . PRO A 1 245 ? 3.005 -29.030 -9.081 1.00 86.19 245 PRO A O 1
ATOM 1933 N N . TRP A 1 246 ? 3.504 -29.666 -6.987 1.00 90.31 246 TRP A N 1
ATOM 1934 C CA . TRP A 1 246 ? 4.101 -28.380 -6.614 1.00 90.31 246 TRP A CA 1
ATOM 1935 C C . TRP A 1 246 ? 5.473 -28.179 -7.277 1.00 90.31 246 TRP A C 1
ATOM 1937 O O . TRP A 1 246 ? 6.181 -29.164 -7.505 1.00 90.31 246 TRP A O 1
ATOM 1947 N N . PRO A 1 247 ? 5.889 -26.927 -7.563 1.00 87.88 247 PRO A N 1
ATOM 1948 C CA . PRO A 1 247 ? 7.150 -26.643 -8.259 1.00 87.88 247 PRO A CA 1
ATOM 1949 C C . PRO A 1 247 ? 8.386 -27.266 -7.602 1.00 87.88 247 PRO A C 1
ATOM 1951 O O . PRO A 1 247 ? 9.300 -27.709 -8.291 1.00 87.88 247 PRO A O 1
ATOM 1954 N N . ASP A 1 248 ? 8.408 -27.310 -6.271 1.00 85.00 248 ASP A N 1
ATOM 1955 C CA . ASP A 1 248 ? 9.503 -27.860 -5.474 1.00 85.00 248 ASP A CA 1
ATOM 1956 C C . ASP A 1 248 ? 9.249 -29.297 -4.990 1.00 85.00 248 ASP A C 1
ATOM 1958 O O . ASP A 1 248 ? 10.127 -29.906 -4.381 1.00 85.00 248 ASP A O 1
ATOM 1962 N N . LEU A 1 249 ? 8.075 -29.863 -5.290 1.00 78.44 249 LEU A N 1
ATOM 1963 C CA . LEU A 1 249 ? 7.691 -31.236 -4.952 1.00 78.44 249 LEU A CA 1
ATOM 1964 C C . LEU A 1 249 ? 7.108 -31.946 -6.190 1.00 78.44 249 LEU A C 1
ATOM 1966 O O . LEU A 1 249 ? 5.948 -32.363 -6.175 1.00 78.44 249 LEU A O 1
ATOM 1970 N N . PRO A 1 250 ? 7.897 -32.132 -7.267 1.00 77.62 250 PRO A N 1
ATOM 1971 C CA . PRO A 1 250 ? 7.406 -32.603 -8.570 1.00 77.62 250 PRO A CA 1
ATOM 1972 C C . PRO A 1 250 ? 6.826 -34.028 -8.556 1.00 77.62 250 PRO A C 1
ATOM 1974 O O . PRO A 1 250 ? 6.136 -34.428 -9.492 1.00 77.62 250 PRO A O 1
ATOM 1977 N N . LEU A 1 251 ? 7.117 -34.809 -7.511 1.00 71.19 251 LEU A N 1
ATOM 1978 C CA . LEU A 1 251 ? 6.638 -36.185 -7.342 1.00 71.19 251 LEU A CA 1
ATOM 1979 C C . LEU A 1 251 ? 5.387 -36.284 -6.461 1.00 71.19 251 LEU A C 1
ATOM 1981 O O . LEU A 1 251 ? 4.738 -37.331 -6.448 1.00 71.19 251 LEU A O 1
ATOM 1985 N N . LEU A 1 252 ? 5.051 -35.223 -5.723 1.00 74.00 252 LEU A N 1
ATOM 1986 C CA . LEU A 1 252 ? 3.879 -35.206 -4.863 1.00 74.00 252 LEU A CA 1
ATOM 1987 C C . LEU A 1 252 ? 2.653 -34.894 -5.718 1.00 74.00 252 LEU A C 1
ATOM 1989 O O . LEU A 1 252 ? 2.476 -33.771 -6.177 1.00 74.00 252 LEU A O 1
ATOM 1993 N N . LYS A 1 253 ? 1.822 -35.909 -5.946 1.00 69.00 253 LYS A N 1
ATOM 1994 C CA . LYS A 1 253 ? 0.519 -35.744 -6.590 1.00 69.00 253 LYS A CA 1
ATOM 1995 C C . LYS A 1 253 ? -0.529 -35.476 -5.518 1.00 69.00 253 LYS A C 1
ATOM 1997 O O . LYS A 1 253 ? -0.542 -36.172 -4.504 1.00 69.00 253 LYS A O 1
ATOM 2002 N N . GLN A 1 254 ? -1.433 -34.542 -5.776 1.00 81.19 254 GLN A N 1
ATOM 2003 C CA . GLN A 1 254 ? -2.619 -34.326 -4.950 1.00 81.19 254 GLN A CA 1
ATOM 2004 C C . GLN A 1 254 ? -3.890 -34.524 -5.787 1.00 81.19 254 GLN A C 1
ATOM 2006 O O . GLN A 1 254 ? -3.839 -34.359 -7.009 1.00 81.19 254 GLN A O 1
ATOM 2011 N N . PRO A 1 255 ? -5.023 -34.915 -5.179 1.00 89.00 255 PRO A N 1
ATOM 2012 C CA . PRO A 1 255 ? -6.284 -34.965 -5.905 1.00 89.00 255 PRO A CA 1
ATOM 2013 C C . PRO A 1 255 ? -6.674 -33.558 -6.402 1.00 89.00 255 PRO A C 1
ATOM 2015 O O . PRO A 1 255 ? -6.417 -32.578 -5.698 1.00 89.00 255 PRO A O 1
ATOM 2018 N N . PRO A 1 256 ? -7.298 -33.442 -7.589 1.00 95.50 256 PRO A N 1
ATOM 2019 C CA . PRO A 1 256 ? -7.944 -32.203 -8.008 1.00 95.50 256 PRO A CA 1
ATOM 2020 C C . PRO A 1 256 ? -8.993 -31.758 -6.983 1.00 95.50 256 PRO A C 1
ATOM 2022 O O . PRO A 1 256 ? -9.704 -32.598 -6.426 1.00 95.50 256 PRO A O 1
ATOM 2025 N N . ALA A 1 257 ? -9.112 -30.452 -6.756 1.00 95.50 257 ALA A N 1
ATOM 2026 C CA . ALA A 1 257 ? -10.095 -29.878 -5.841 1.00 95.50 257 ALA A CA 1
ATOM 2027 C C . ALA A 1 257 ? -10.638 -28.536 -6.352 1.00 95.50 257 ALA A C 1
ATOM 2029 O O . ALA A 1 257 ? -10.042 -27.900 -7.221 1.00 95.50 257 ALA A O 1
ATOM 2030 N N . GLY A 1 258 ? -11.776 -28.119 -5.794 1.00 95.94 258 GLY A N 1
ATOM 2031 C CA . GLY A 1 258 ? -12.404 -26.838 -6.104 1.00 95.94 258 GLY A CA 1
ATOM 2032 C C . GLY A 1 258 ? -11.652 -25.646 -5.504 1.00 95.94 258 GLY A C 1
ATOM 2033 O O . GLY A 1 258 ? -11.098 -25.738 -4.408 1.00 95.94 258 GLY A O 1
ATOM 2034 N N . VAL A 1 259 ? -11.669 -24.518 -6.211 1.00 96.50 259 VAL A N 1
ATOM 2035 C CA . VAL A 1 259 ? -11.080 -23.242 -5.796 1.00 96.50 259 VAL A CA 1
ATOM 2036 C C . VAL A 1 259 ? -12.134 -22.146 -5.907 1.00 96.50 259 VAL A C 1
ATOM 2038 O O . VAL A 1 259 ? -12.692 -21.924 -6.978 1.00 96.50 259 VAL A O 1
ATOM 2041 N N . LEU A 1 260 ? -12.374 -21.430 -4.808 1.00 94.81 260 LEU A N 1
ATOM 2042 C CA . LEU A 1 260 ? -13.132 -20.179 -4.815 1.00 94.81 260 LEU A CA 1
ATOM 2043 C C . LEU A 1 260 ? -12.156 -19.007 -4.906 1.00 94.81 260 LEU A C 1
ATOM 2045 O O . LEU A 1 260 ? -11.311 -18.831 -4.026 1.00 94.81 260 LEU A O 1
ATOM 2049 N N . LEU A 1 261 ? -12.268 -18.217 -5.969 1.00 93.94 261 LEU A N 1
ATOM 2050 C CA . LEU A 1 261 ? -11.416 -17.061 -6.212 1.00 93.94 261 LEU A CA 1
ATOM 2051 C C . LEU A 1 261 ? -12.160 -15.775 -5.849 1.00 93.94 261 LEU A C 1
ATOM 2053 O O . LEU A 1 261 ? -13.169 -15.436 -6.463 1.00 93.94 261 LEU A O 1
ATOM 2057 N N . PHE A 1 262 ? -11.624 -15.035 -4.883 1.00 91.06 262 PHE A N 1
ATOM 2058 C CA . PHE A 1 262 ? -12.069 -13.683 -4.563 1.00 91.06 262 PHE A CA 1
ATOM 2059 C C . PHE A 1 262 ? -11.108 -12.691 -5.202 1.00 91.06 262 PHE A C 1
ATOM 2061 O O . PHE A 1 262 ? -9.901 -12.747 -4.970 1.00 91.06 262 PHE A O 1
ATOM 2068 N N . ASN A 1 263 ? -11.650 -11.790 -6.009 1.00 85.44 263 ASN A N 1
ATOM 2069 C CA . ASN A 1 263 ? -10.894 -10.797 -6.751 1.00 85.44 263 ASN A CA 1
ATOM 2070 C C . ASN A 1 263 ? -11.625 -9.452 -6.657 1.00 85.44 263 ASN A C 1
ATOM 2072 O O . ASN A 1 263 ? -12.844 -9.400 -6.817 1.00 85.44 263 ASN A O 1
ATOM 2076 N N . ALA A 1 264 ? -10.876 -8.387 -6.378 1.00 78.19 264 ALA A N 1
ATOM 2077 C CA . ALA A 1 264 ? -11.380 -7.019 -6.296 1.00 78.19 264 ALA A CA 1
ATOM 2078 C C . ALA A 1 264 ? -10.584 -6.026 -7.167 1.00 78.19 264 ALA A C 1
ATOM 2080 O O . ALA A 1 264 ? -10.917 -4.846 -7.170 1.00 78.19 264 ALA A O 1
ATOM 2081 N N . GLU A 1 265 ? -9.541 -6.481 -7.872 1.00 80.06 265 GLU A N 1
ATOM 2082 C CA . GLU A 1 265 ? -8.576 -5.609 -8.564 1.00 80.06 265 GLU A CA 1
ATOM 2083 C C . GLU A 1 265 ? -8.560 -5.819 -10.084 1.00 80.06 265 GLU A C 1
ATOM 2085 O O . GLU A 1 265 ? -8.549 -4.846 -10.832 1.00 80.06 265 GLU A O 1
ATOM 2090 N N . ASP A 1 266 ? -8.553 -7.076 -10.537 1.00 85.50 266 ASP A N 1
ATOM 2091 C CA . ASP A 1 266 ? -8.363 -7.450 -11.943 1.00 85.50 266 ASP A CA 1
ATOM 2092 C C . ASP A 1 266 ? -9.714 -7.773 -12.619 1.00 85.50 266 ASP A C 1
ATOM 2094 O O . ASP A 1 266 ? -10.658 -8.209 -11.961 1.00 85.50 266 ASP A O 1
ATOM 2098 N N . ASP A 1 267 ? -9.833 -7.633 -13.941 1.00 88.25 267 ASP A N 1
ATOM 2099 C CA . ASP A 1 267 ? -11.027 -8.090 -14.669 1.00 88.25 267 ASP A CA 1
ATOM 2100 C C . ASP A 1 267 ? -10.981 -9.608 -14.943 1.00 88.25 267 ASP A C 1
ATOM 2102 O O . ASP A 1 267 ? -9.922 -10.209 -15.171 1.00 88.25 267 ASP A O 1
ATOM 2106 N N . LEU A 1 268 ? -12.148 -10.263 -14.899 1.00 89.69 268 LEU A N 1
ATOM 2107 C CA . LEU A 1 268 ? -12.227 -11.713 -15.085 1.00 89.69 268 LEU A CA 1
ATOM 2108 C C . LEU A 1 268 ? -11.934 -12.141 -16.526 1.00 89.69 268 LEU A C 1
ATOM 2110 O O . LEU A 1 268 ? -11.270 -13.158 -16.725 1.00 89.69 268 LEU A O 1
ATOM 2114 N N . GLY A 1 269 ? -12.430 -11.396 -17.513 1.00 87.31 269 GLY A N 1
ATOM 2115 C CA . GLY A 1 269 ? -12.381 -11.768 -18.923 1.00 87.31 269 GLY A CA 1
ATOM 2116 C C . GLY A 1 269 ? -11.067 -11.406 -19.606 1.00 87.31 269 GLY A C 1
ATOM 2117 O O . GLY A 1 269 ? -10.580 -12.186 -20.423 1.00 87.31 269 GLY A O 1
ATOM 2118 N N . ASP A 1 270 ? -10.474 -10.257 -19.278 1.00 83.50 270 ASP A N 1
ATOM 2119 C CA . ASP A 1 270 ? -9.235 -9.804 -19.926 1.00 83.50 270 ASP A CA 1
ATOM 2120 C C . ASP A 1 270 ? -7.950 -10.223 -19.190 1.00 83.50 270 ASP A C 1
ATOM 2122 O O . ASP A 1 270 ? -6.889 -10.339 -19.816 1.00 83.50 270 ASP A O 1
ATOM 2126 N N . THR A 1 271 ? -8.042 -10.507 -17.885 1.00 86.38 271 THR A N 1
ATOM 2127 C CA . THR A 1 271 ? -6.869 -10.713 -17.031 1.00 86.38 271 THR A CA 1
ATOM 2128 C C . THR A 1 271 ? -6.864 -12.084 -16.371 1.00 86.38 271 THR A C 1
ATOM 2130 O O . THR A 1 271 ? -5.915 -12.847 -16.569 1.00 86.38 271 THR A O 1
ATOM 2133 N N . ILE A 1 272 ? -7.887 -12.424 -15.582 1.00 92.81 272 ILE A N 1
ATOM 2134 C CA . ILE A 1 272 ? -7.875 -13.664 -14.791 1.00 92.81 272 ILE A CA 1
ATOM 2135 C C . ILE A 1 272 ? -8.011 -14.903 -15.683 1.00 92.81 272 ILE A C 1
ATOM 2137 O O . ILE A 1 272 ? -7.138 -15.773 -15.632 1.00 92.81 272 ILE A O 1
ATOM 2141 N N . ALA A 1 273 ? -9.052 -14.978 -16.518 1.00 92.69 273 ALA A N 1
ATOM 2142 C CA . ALA A 1 273 ? -9.305 -16.149 -17.358 1.00 92.69 273 ALA A CA 1
ATOM 2143 C C . ALA A 1 273 ? -8.154 -16.424 -18.348 1.00 92.69 273 ALA A C 1
ATOM 2145 O O . ALA A 1 273 ? -7.610 -17.528 -18.312 1.00 92.69 273 ALA A O 1
ATOM 2146 N N . PRO A 1 274 ? -7.626 -15.438 -19.109 1.00 91.75 274 PRO A N 1
ATOM 2147 C CA . PRO A 1 274 ? -6.501 -15.695 -20.013 1.00 91.75 274 PRO A CA 1
ATOM 2148 C C . PRO A 1 274 ? -5.213 -16.141 -19.300 1.00 91.75 274 PRO A C 1
ATOM 2150 O O . PRO A 1 274 ? -4.368 -16.815 -19.896 1.00 91.75 274 PRO A O 1
ATOM 2153 N N . ARG A 1 275 ? -5.011 -15.752 -18.030 1.00 93.69 275 ARG A N 1
ATOM 2154 C CA . ARG A 1 275 ? -3.878 -16.231 -17.217 1.00 93.69 275 ARG A CA 1
ATOM 2155 C C . ARG A 1 275 ? -4.083 -17.682 -16.783 1.00 93.69 275 ARG A C 1
ATOM 2157 O O . ARG A 1 275 ? -3.140 -18.462 -16.904 1.00 93.69 275 ARG A O 1
ATOM 2164 N N . LEU A 1 276 ? -5.283 -18.041 -16.328 1.00 94.62 276 LEU A N 1
ATOM 2165 C CA . LEU A 1 276 ? -5.634 -19.418 -15.963 1.00 94.62 276 LEU A CA 1
ATOM 2166 C C . LEU A 1 276 ? -5.543 -20.369 -17.167 1.00 94.62 276 LEU A C 1
ATOM 2168 O O . LEU A 1 276 ? -4.937 -21.436 -17.040 1.00 94.62 276 LEU A O 1
ATOM 2172 N N . ASP A 1 277 ? -5.993 -19.935 -18.349 1.00 90.25 277 ASP A N 1
ATOM 2173 C CA . ASP A 1 277 ? -5.837 -20.664 -19.616 1.00 90.25 277 ASP A CA 1
ATOM 2174 C C . ASP A 1 277 ? -4.365 -20.979 -19.907 1.00 90.25 277 ASP A C 1
ATOM 2176 O O . ASP A 1 277 ? -3.985 -22.123 -20.171 1.00 90.25 277 ASP A O 1
ATOM 2180 N N . LYS A 1 278 ? -3.493 -19.965 -19.812 1.00 91.00 278 LYS A N 1
ATOM 2181 C CA . LYS A 1 278 ? -2.042 -20.124 -20.020 1.00 91.00 278 LYS A CA 1
ATOM 2182 C C . LYS A 1 278 ? -1.391 -21.028 -18.975 1.00 91.00 278 LYS A C 1
ATOM 2184 O O . LYS A 1 278 ? -0.400 -21.690 -19.280 1.00 91.00 278 LYS A O 1
ATOM 2189 N N . MET A 1 279 ? -1.933 -21.058 -17.760 1.00 94.06 279 MET A N 1
ATOM 2190 C CA . MET A 1 279 ? -1.521 -21.962 -16.683 1.00 94.06 279 MET A CA 1
ATOM 2191 C C . MET A 1 279 ? -2.143 -23.357 -16.812 1.00 94.06 279 MET A C 1
ATOM 2193 O O . MET A 1 279 ? -1.828 -24.239 -16.010 1.00 94.06 279 MET A O 1
ATOM 2197 N N . ASN A 1 280 ? -2.969 -23.581 -17.842 1.00 92.19 280 ASN A N 1
ATOM 2198 C CA . ASN A 1 280 ? -3.634 -24.843 -18.129 1.00 92.19 280 ASN A CA 1
ATOM 2199 C C . ASN A 1 280 ? -4.505 -25.296 -16.945 1.00 92.19 280 ASN A C 1
ATOM 2201 O O . ASN A 1 280 ? -4.488 -26.478 -16.600 1.00 92.19 280 ASN A O 1
ATOM 2205 N N . ALA A 1 281 ? -5.215 -24.368 -16.295 1.00 94.75 281 ALA A N 1
ATOM 2206 C CA . ALA A 1 281 ? -6.155 -24.662 -15.213 1.00 94.75 281 ALA A CA 1
ATOM 2207 C C . ALA A 1 281 ? -7.344 -25.523 -15.693 1.00 94.75 281 ALA A C 1
ATOM 2209 O O . ALA A 1 281 ? -7.579 -25.669 -16.892 1.00 94.75 281 ALA A O 1
ATOM 2210 N N . ASP A 1 282 ? -8.069 -26.151 -14.763 1.00 95.38 282 ASP A N 1
ATOM 2211 C CA . ASP A 1 282 ? -9.388 -26.733 -15.044 1.00 95.38 282 ASP A CA 1
ATOM 2212 C C . ASP A 1 282 ? -10.467 -25.809 -14.485 1.00 95.38 282 ASP A C 1
ATOM 2214 O O . ASP A 1 282 ? -10.833 -25.899 -13.312 1.00 95.38 282 ASP A O 1
ATOM 2218 N N . ASP A 1 283 ? -10.972 -24.916 -15.334 1.00 89.81 283 ASP A N 1
ATOM 2219 C CA . ASP A 1 283 ? -11.910 -23.859 -14.942 1.00 89.81 283 ASP A CA 1
ATOM 2220 C C . ASP A 1 283 ? -13.225 -24.395 -14.369 1.00 89.81 283 ASP A C 1
ATOM 2222 O O . ASP A 1 283 ? -13.897 -23.709 -13.608 1.00 89.81 283 ASP A O 1
ATOM 2226 N N . ARG A 1 284 ? -13.581 -25.657 -14.643 1.00 94.75 284 ARG A N 1
ATOM 2227 C CA . ARG A 1 284 ? -14.763 -26.300 -14.034 1.00 94.75 284 ARG A CA 1
ATOM 2228 C C . ARG A 1 284 ? -14.630 -26.443 -12.518 1.00 94.75 284 ARG A C 1
ATOM 2230 O O . ARG A 1 284 ? -15.638 -26.585 -11.833 1.00 94.75 284 ARG A O 1
ATOM 2237 N N . ASN A 1 285 ? -13.398 -26.420 -12.012 1.00 96.25 285 ASN A N 1
ATOM 2238 C CA . ASN A 1 285 ? -13.075 -26.474 -10.593 1.00 96.25 285 ASN A CA 1
ATOM 2239 C C . ASN A 1 285 ? -12.720 -25.093 -10.021 1.00 96.25 285 ASN A C 1
ATOM 2241 O O . ASN A 1 285 ? -12.344 -25.022 -8.854 1.00 96.25 285 ASN A O 1
ATOM 2245 N N . ILE A 1 286 ? -12.818 -24.004 -10.790 1.00 96.94 286 ILE A N 1
ATOM 2246 C CA . ILE A 1 286 ? -12.516 -22.648 -10.317 1.00 96.94 286 ILE A CA 1
ATOM 2247 C C . ILE A 1 286 ? -13.772 -21.787 -10.430 1.00 96.94 286 ILE A C 1
ATOM 2249 O O . ILE A 1 286 ? -14.306 -21.574 -11.512 1.00 96.94 286 ILE A O 1
ATOM 2253 N N . VAL A 1 287 ? -14.234 -21.258 -9.301 1.00 94.94 287 VAL A N 1
ATOM 2254 C CA . VAL A 1 287 ? -15.419 -20.399 -9.234 1.00 94.94 287 VAL A CA 1
ATOM 2255 C C . VAL A 1 287 ? -15.000 -19.022 -8.735 1.00 94.94 287 VAL A C 1
ATOM 2257 O O . VAL A 1 287 ? -14.483 -18.884 -7.627 1.00 94.94 287 VAL A O 1
ATOM 2260 N N . ALA A 1 288 ? -15.218 -17.992 -9.551 1.00 93.75 288 ALA A N 1
ATOM 2261 C CA . ALA A 1 288 ? -14.982 -16.610 -9.155 1.00 93.75 288 ALA A CA 1
ATOM 2262 C C . ALA A 1 288 ? -16.176 -16.071 -8.356 1.00 93.75 288 ALA A C 1
ATOM 2264 O O . ALA A 1 288 ? -17.318 -16.124 -8.812 1.00 93.75 288 ALA A O 1
ATOM 2265 N N . VAL A 1 289 ? -15.913 -15.528 -7.167 1.00 91.62 289 VAL A N 1
ATOM 2266 C CA . VAL A 1 289 ? -16.936 -14.857 -6.365 1.00 91.62 289 VAL A CA 1
ATOM 2267 C C . VAL A 1 289 ? -16.998 -13.395 -6.768 1.00 91.62 289 VAL A C 1
ATOM 2269 O O . VAL A 1 289 ? -16.128 -12.585 -6.464 1.00 91.62 289 VAL A O 1
ATOM 2272 N N . GLU A 1 290 ? -18.078 -13.077 -7.459 1.00 86.94 290 GLU A N 1
ATOM 2273 C CA . GLU A 1 290 ? -18.309 -11.796 -8.112 1.00 86.94 290 GLU A CA 1
ATOM 2274 C C . GLU A 1 290 ? -19.008 -10.756 -7.209 1.00 86.94 290 GLU A C 1
ATOM 2276 O O . GLU A 1 290 ? -19.082 -9.567 -7.534 1.00 86.94 290 GLU A O 1
ATOM 2281 N N . GLY A 1 291 ? -19.522 -11.189 -6.059 1.00 88.69 291 GLY A N 1
ATOM 2282 C CA . GLY A 1 291 ? -20.222 -10.354 -5.091 1.00 88.69 291 GLY A CA 1
ATOM 2283 C C . GLY A 1 291 ? -21.444 -11.056 -4.515 1.00 88.69 291 GLY A C 1
ATOM 2284 O O . GLY A 1 291 ? -21.605 -12.267 -4.641 1.00 88.69 291 GLY A O 1
ATOM 2285 N N . VAL A 1 292 ? -22.319 -10.276 -3.889 1.00 87.38 292 VAL A N 1
ATOM 2286 C CA . VAL A 1 292 ? -23.596 -10.739 -3.339 1.00 87.38 292 VAL A CA 1
ATOM 2287 C C . VAL A 1 292 ? -24.718 -9.919 -3.961 1.00 87.38 292 VAL A C 1
ATOM 2289 O O . VAL A 1 292 ? -24.636 -8.690 -4.013 1.00 87.38 292 VAL A O 1
ATOM 2292 N N . SER A 1 293 ? -25.768 -10.594 -4.434 1.00 85.12 293 SER A N 1
ATOM 2293 C CA . SER A 1 293 ? -26.995 -9.946 -4.901 1.00 85.12 293 SER A CA 1
ATOM 2294 C C . SER A 1 293 ? -28.033 -9.934 -3.784 1.00 85.12 293 SER A C 1
ATOM 2296 O O . SER A 1 293 ? -28.400 -10.984 -3.257 1.00 85.12 293 SER A O 1
ATOM 2298 N N . VAL A 1 294 ? -28.515 -8.748 -3.419 1.00 79.69 294 VAL A N 1
ATOM 2299 C CA . VAL A 1 294 ? -29.590 -8.558 -2.441 1.00 79.69 294 VAL A CA 1
ATOM 2300 C C . VAL A 1 294 ? -30.669 -7.708 -3.096 1.00 79.69 294 VAL A C 1
ATOM 2302 O O . VAL A 1 294 ? -30.410 -6.584 -3.512 1.00 79.69 294 VAL A O 1
ATOM 2305 N N . MET A 1 295 ? -31.881 -8.258 -3.222 1.00 79.44 295 MET A N 1
ATOM 2306 C CA . MET A 1 295 ? -33.032 -7.574 -3.839 1.00 79.44 295 MET A CA 1
ATOM 2307 C C . MET A 1 295 ? -32.732 -7.006 -5.243 1.00 79.44 295 MET A C 1
ATOM 2309 O O . MET A 1 295 ? -33.218 -5.941 -5.612 1.00 79.44 295 MET A O 1
ATOM 2313 N N . GLY A 1 296 ? -31.909 -7.710 -6.028 1.00 82.50 296 GLY A N 1
ATOM 2314 C CA . GLY A 1 296 ? -31.521 -7.301 -7.381 1.00 82.50 296 GLY A CA 1
ATOM 2315 C C . GLY A 1 296 ? -30.368 -6.294 -7.451 1.00 82.50 296 GLY A C 1
ATOM 2316 O O . GLY A 1 296 ? -29.908 -5.993 -8.548 1.00 82.50 296 GLY A O 1
ATOM 2317 N N . GLN A 1 297 ? -29.854 -5.811 -6.316 1.00 75.06 297 GLN A N 1
ATOM 2318 C CA . GLN A 1 297 ? -28.656 -4.971 -6.267 1.00 75.06 297 GLN A CA 1
ATOM 2319 C C . GLN A 1 297 ? -27.424 -5.810 -5.928 1.00 75.06 297 GLN A C 1
ATOM 2321 O O . GLN A 1 297 ? -27.435 -6.596 -4.980 1.00 75.06 297 GLN A O 1
ATOM 2326 N N . ARG A 1 298 ? -26.354 -5.648 -6.712 1.00 84.19 298 ARG A N 1
ATOM 2327 C CA . ARG A 1 298 ? -25.072 -6.331 -6.497 1.00 84.19 298 ARG A CA 1
ATOM 2328 C C . ARG A 1 298 ? -24.160 -5.451 -5.645 1.00 84.19 298 ARG A C 1
ATOM 2330 O O . ARG A 1 298 ? -23.985 -4.275 -5.944 1.00 84.19 298 ARG A O 1
ATOM 2337 N N . ARG A 1 299 ? -23.558 -6.040 -4.614 1.00 87.44 299 ARG A N 1
ATOM 2338 C CA . ARG A 1 299 ? -22.487 -5.435 -3.809 1.00 87.44 299 ARG A CA 1
ATOM 2339 C C . ARG A 1 299 ? -21.291 -6.376 -3.707 1.00 87.44 299 ARG A C 1
ATOM 2341 O O . ARG A 1 299 ? -21.420 -7.570 -3.977 1.00 87.44 299 ARG A O 1
ATOM 2348 N N . HIS A 1 300 ? -20.146 -5.856 -3.272 1.00 85.94 300 HIS A N 1
ATOM 2349 C CA . HIS A 1 300 ? -18.979 -6.684 -2.970 1.00 85.94 300 HIS A CA 1
ATOM 2350 C C . HIS A 1 300 ? -19.272 -7.692 -1.850 1.00 85.94 300 HIS A C 1
ATOM 2352 O O . HIS A 1 300 ? -20.100 -7.447 -0.964 1.00 85.94 300 HIS A O 1
ATOM 2358 N N . PHE A 1 301 ? -18.585 -8.832 -1.912 1.00 88.12 301 PHE A N 1
ATOM 2359 C CA . PHE A 1 301 ? -18.653 -9.876 -0.897 1.00 88.12 301 PHE A CA 1
ATOM 2360 C C . PHE A 1 301 ? -17.905 -9.436 0.366 1.00 88.12 301 PHE A C 1
ATOM 2362 O O . PHE A 1 301 ? -16.761 -8.993 0.285 1.00 88.12 301 PHE A O 1
ATOM 2369 N N . SER A 1 302 ? -18.532 -9.574 1.533 1.00 86.38 302 SER A N 1
ATOM 2370 C CA . SER A 1 302 ? -17.922 -9.269 2.828 1.00 86.38 302 SER A CA 1
ATOM 2371 C C . SER A 1 302 ? -17.566 -10.560 3.555 1.00 86.38 302 SER A C 1
ATOM 2373 O O . SER A 1 302 ? -18.441 -11.361 3.875 1.00 86.38 302 SER A O 1
ATOM 2375 N N . LEU A 1 303 ? -16.286 -10.746 3.886 1.00 83.94 303 LEU A N 1
ATOM 2376 C CA . LEU A 1 303 ? -15.852 -11.901 4.680 1.00 83.94 303 LEU A CA 1
ATOM 2377 C C . LEU A 1 303 ? -16.497 -11.921 6.080 1.00 83.94 303 LEU A C 1
ATOM 2379 O O . LEU A 1 303 ? -16.678 -12.988 6.647 1.00 83.94 303 LEU A O 1
ATOM 2383 N N . GLU A 1 304 ? -16.884 -10.770 6.636 1.00 82.69 304 GLU A N 1
ATOM 2384 C CA . GLU A 1 304 ? -17.514 -10.697 7.962 1.00 82.69 304 GLU A CA 1
ATOM 2385 C C . GLU A 1 304 ? -18.959 -11.215 7.950 1.00 82.69 304 GLU A C 1
ATOM 2387 O O . GLU A 1 304 ? -19.374 -11.935 8.855 1.00 82.69 304 GLU A O 1
ATOM 2392 N N . SER A 1 305 ? -19.730 -10.847 6.926 1.00 85.25 305 SER A N 1
ATOM 2393 C CA . SER A 1 305 ? -21.186 -11.052 6.918 1.00 85.25 305 SER A CA 1
ATOM 2394 C C . SER A 1 305 ? -21.673 -12.106 5.925 1.00 85.25 305 SER A C 1
ATOM 2396 O O . SER A 1 305 ? -22.760 -12.651 6.112 1.00 85.25 305 SER A O 1
ATOM 2398 N N . ASP A 1 306 ? -20.887 -12.425 4.895 1.00 88.12 306 ASP A N 1
ATOM 2399 C CA . ASP A 1 306 ? -21.321 -13.287 3.793 1.00 88.12 306 ASP A CA 1
ATOM 2400 C C . ASP A 1 306 ? -20.649 -14.661 3.771 1.00 88.12 306 ASP A C 1
ATOM 2402 O O . ASP A 1 306 ? -21.109 -15.524 3.028 1.00 88.12 306 ASP A O 1
ATOM 2406 N N . LEU A 1 307 ? -19.625 -14.920 4.599 1.00 85.56 307 LEU A N 1
ATOM 2407 C CA . LEU A 1 307 ? -19.002 -16.251 4.703 1.00 85.56 307 LEU A CA 1
ATOM 2408 C C . LEU A 1 307 ? -20.017 -17.400 4.875 1.00 85.56 307 LEU A C 1
ATOM 2410 O O . LEU A 1 307 ? -19.858 -18.408 4.185 1.00 85.56 307 LEU A O 1
ATOM 2414 N N . PRO A 1 308 ? -21.076 -17.277 5.710 1.00 87.25 308 PRO A N 1
ATOM 2415 C CA . PRO A 1 308 ? -22.084 -18.330 5.840 1.00 87.25 308 PRO A CA 1
ATOM 2416 C C . PRO A 1 308 ? -22.793 -18.692 4.526 1.00 87.25 308 PRO A C 1
ATOM 2418 O O . PRO A 1 308 ? -23.231 -19.827 4.378 1.00 87.25 308 PRO A O 1
ATOM 2421 N N . ARG A 1 309 ? -22.860 -17.766 3.558 1.00 82.69 309 ARG A N 1
ATOM 2422 C CA . ARG A 1 309 ? -23.520 -17.975 2.258 1.00 82.69 309 ARG A CA 1
ATOM 2423 C C . ARG A 1 309 ? -22.741 -18.899 1.326 1.00 82.69 309 ARG A C 1
ATOM 2425 O O . ARG A 1 309 ? -23.304 -19.376 0.357 1.00 82.69 309 ARG A O 1
ATOM 2432 N N . LEU A 1 310 ? -21.452 -19.142 1.582 1.00 81.94 310 LEU A N 1
ATOM 2433 C CA . LEU A 1 310 ? -20.649 -20.065 0.766 1.00 81.94 310 LEU A CA 1
ATOM 2434 C C . LEU A 1 310 ? -20.989 -21.540 1.027 1.00 81.94 310 LEU A C 1
ATOM 2436 O O . LEU A 1 310 ? -20.524 -22.404 0.291 1.00 81.94 310 LEU A O 1
ATOM 2440 N N . ALA A 1 311 ? -21.734 -21.829 2.098 1.00 71.31 311 ALA A N 1
ATOM 2441 C CA . ALA A 1 311 ? -22.200 -23.173 2.429 1.00 71.31 311 ALA A CA 1
ATOM 2442 C C . ALA A 1 311 ? -23.579 -23.505 1.822 1.00 71.31 311 ALA A C 1
ATOM 2444 O O . ALA A 1 311 ? -24.042 -24.634 1.991 1.00 71.31 311 ALA A O 1
ATOM 2445 N N . GLU A 1 312 ? -24.228 -22.531 1.174 1.00 58.38 312 GLU A N 1
ATOM 2446 C CA . GLU A 1 312 ? -25.521 -22.657 0.480 1.00 58.38 312 GLU A CA 1
ATOM 2447 C C . GLU A 1 312 ? -25.326 -23.078 -0.984 1.00 58.38 312 GLU A C 1
ATOM 2449 O O . GLU A 1 312 ? -26.128 -23.919 -1.453 1.00 58.38 312 GLU A O 1
#